Protein 3PBI (pdb70)

Structure (mmCIF, N/CA/C/O backbone):
data_3PBI
#
_entry.id   3PBI
#
_cell.length_a   92.980
_cell.length_b   92.980
_cell.length_c   53.192
_cell.angle_alpha   90.00
_cell.angle_beta   90.00
_cell.angle_gamma   120.00
#
_symmetry.space_group_name_H-M   'P 61'
#
loop_
_entity.id
_entity.type
_entity.pdbx_description
1 polymer 'INVASION PROTEIN'
2 water water
#
loop_
_atom_site.group_PDB
_atom_site.id
_atom_site.type_symbol
_atom_site.label_atom_id
_atom_site.label_alt_id
_atom_site.label_comp_id
_atom_site.label_asym_id
_atom_site.label_entity_id
_atom_site.label_seq_id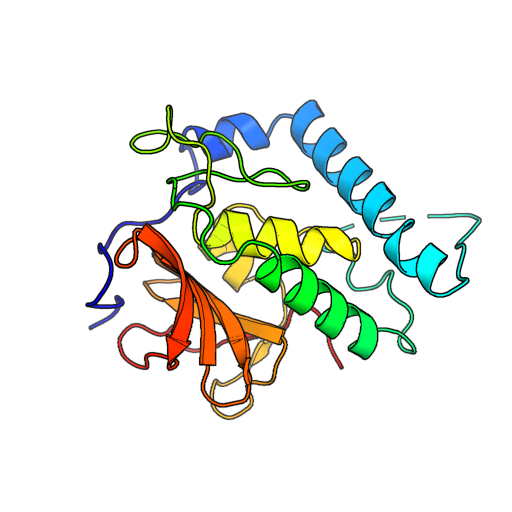
_atom_site.pdbx_PDB_ins_code
_atom_site.Cartn_x
_atom_site.Cartn_y
_atom_site.Cartn_z
_atom_site.occupancy
_atom_site.B_iso_or_equiv
_atom_site.auth_seq_id
_atom_site.auth_comp_id
_atom_site.auth_asym_id
_atom_site.auth_atom_id
_atom_site.pdbx_PDB_model_num
ATOM 1 N N . GLY A 1 7 ? 9.913 26.955 10.695 1.00 45.71 34 GLY A N 1
ATOM 2 C CA . GLY A 1 7 ? 9.938 27.381 9.231 1.00 44.17 34 GLY A CA 1
ATOM 3 C C . GLY A 1 7 ? 8.698 28.155 8.665 1.00 43.16 34 GLY A C 1
ATOM 4 O O . GLY A 1 7 ? 7.603 28.065 9.208 1.00 45.58 34 GLY A O 1
ATOM 5 N N . GLN A 1 8 ? 8.823 28.776 7.468 1.00 40.81 35 GLN A N 1
ATOM 6 C CA . GLN A 1 8 ? 7.804 29.723 6.947 1.00 36.68 35 GLN A CA 1
ATOM 7 C C . GLN A 1 8 ? 6.818 29.124 5.842 1.00 29.89 35 GLN A C 1
ATOM 8 O O . GLN A 1 8 ? 5.828 29.754 5.414 1.00 32.04 35 GLN A O 1
ATOM 14 N N . TRP A 1 9 ? 7.077 27.903 5.499 1.00 28.85 36 TRP A N 1
ATOM 15 C CA . TRP A 1 9 ? 6.314 27.194 4.480 1.00 24.88 36 TRP A CA 1
ATOM 16 C C . TRP A 1 9 ? 5.635 26.019 5.096 1.00 24.02 36 TRP A C 1
ATOM 17 O O . TRP A 1 9 ? 6.008 25.457 6.131 1.00 22.99 36 TRP A O 1
ATOM 28 N N . ASP A 1 10 ? 4.582 25.574 4.396 1.00 23.23 37 ASP A N 1
ATOM 29 C CA . ASP A 1 10 ? 3.960 24.333 4.713 1.00 22.80 37 ASP A CA 1
ATOM 30 C C . ASP A 1 10 ? 4.865 23.192 4.273 1.00 19.68 37 ASP A C 1
ATOM 31 O O . ASP A 1 10 ? 5.100 22.994 3.062 1.00 22.69 37 ASP A O 1
ATOM 36 N N . PRO A 1 11 ? 5.339 22.368 5.255 1.00 22.93 38 PRO A N 1
ATOM 37 C CA . PRO A 1 11 ? 6.277 21.280 4.839 1.00 24.35 38 PRO A CA 1
ATOM 38 C C . PRO A 1 11 ? 5.733 20.176 4.034 1.00 24.96 38 PRO A C 1
ATOM 39 O O . PRO A 1 11 ? 6.506 19.379 3.378 1.00 24.26 38 PRO A O 1
ATOM 43 N N . THR A 1 12 ? 4.390 20.131 3.913 1.00 22.61 39 THR A N 1
ATOM 44 C CA . THR A 1 12 ? 3.743 19.038 3.264 1.00 22.77 39 THR A CA 1
ATOM 45 C C . THR A 1 12 ? 3.494 19.334 1.765 1.00 22.87 39 THR A C 1
ATOM 46 O O . THR A 1 12 ? 3.003 18.481 1.031 1.00 24.17 39 THR A O 1
ATOM 50 N N . LEU A 1 13 ? 3.809 20.561 1.352 1.00 20.89 40 LEU A N 1
ATOM 51 C CA . LEU A 1 13 ? 3.595 20.978 -0.061 1.00 19.69 40 LEU A CA 1
ATOM 52 C C . LEU A 1 13 ? 4.892 21.598 -0.580 1.00 20.76 40 LEU A C 1
ATOM 53 O O . LEU A 1 13 ? 5.729 22.083 0.264 1.00 21.42 40 LEU A O 1
ATOM 58 N N . PRO A 1 14 ? 5.093 21.559 -1.927 1.00 20.94 41 PRO A N 1
ATOM 59 C CA . PRO A 1 14 ? 6.329 22.203 -2.480 1.00 19.66 41 PRO A CA 1
ATOM 60 C C . PRO A 1 14 ? 6.429 23.657 -2.081 1.00 20.03 41 PRO A C 1
ATOM 61 O O . PRO A 1 14 ? 5.419 24.436 -2.085 1.00 19.71 41 PRO A O 1
ATOM 65 N N . ALA A 1 15 ? 7.612 24.058 -1.643 1.00 18.86 42 ALA A N 1
ATOM 66 C CA . ALA A 1 15 ? 7.882 25.451 -1.309 1.00 17.86 42 ALA A CA 1
ATOM 67 C C . ALA A 1 15 ? 8.112 26.308 -2.527 1.00 18.71 42 ALA A C 1
ATOM 68 O O . ALA A 1 15 ? 9.249 26.733 -2.878 1.00 18.72 42 ALA A O 1
ATOM 70 N N . LEU A 1 16 ? 7.057 26.521 -3.328 1.00 18.53 43 LEU A N 1
ATOM 71 C CA . LEU A 1 16 ? 7.080 27.348 -4.458 1.00 18.41 43 LEU A CA 1
ATOM 72 C C . LEU A 1 16 ? 6.060 28.424 -4.307 1.00 19.03 43 LEU A C 1
ATOM 73 O O . LEU A 1 16 ? 4.963 28.166 -3.752 1.00 20.15 43 LEU A O 1
ATOM 78 N N . VAL A 1 17 ? 6.367 29.605 -4.768 1.00 18.07 44 VAL A N 1
ATOM 79 C CA . VAL A 1 17 ? 5.411 30.700 -4.888 1.00 17.80 44 VAL A CA 1
ATOM 80 C C . VAL A 1 17 ? 4.361 30.249 -5.951 1.00 18.16 44 VAL A C 1
ATOM 81 O O . VAL A 1 17 ? 4.688 29.773 -7.021 1.00 19.56 44 VAL A O 1
ATOM 85 N N . SER A 1 18 ? 3.071 30.370 -5.545 1.00 18.58 45 SER A N 1
ATOM 86 C CA . SER A 1 18 ? 1.972 29.832 -6.354 1.00 17.59 45 SER A CA 1
ATOM 87 C C . SER A 1 18 ? 1.651 30.647 -7.612 1.00 18.41 45 SER A C 1
ATOM 88 O O . SER A 1 18 ? 2.268 31.682 -7.936 1.00 18.65 45 SER A O 1
ATOM 91 N N . ALA A 1 19 ? 0.698 30.125 -8.424 1.00 18.36 46 ALA A N 1
ATOM 92 C CA . ALA A 1 19 ? 0.464 30.643 -9.769 1.00 17.40 46 ALA A CA 1
ATOM 93 C C . ALA A 1 19 ? -0.197 32.047 -9.773 1.00 19.33 46 ALA A C 1
ATOM 94 O O . ALA A 1 19 ? -1.009 32.361 -8.858 1.00 21.42 46 ALA A O 1
ATOM 96 N N . GLY A 1 20 ? 0.137 32.845 -10.825 1.00 19.82 47 GLY A N 1
ATOM 97 C CA . GLY A 1 20 ? -0.461 34.208 -10.926 1.00 20.00 47 GLY A CA 1
ATOM 98 C C . GLY A 1 20 ? 0.317 35.284 -10.209 1.00 22.67 47 GLY A C 1
ATOM 99 O O . GLY A 1 20 ? -0.195 36.429 -10.083 1.00 25.16 47 GLY A O 1
ATOM 100 N N . ALA A 1 21 ? 1.494 34.913 -9.653 1.00 23.67 48 ALA A N 1
ATOM 101 C CA . ALA A 1 21 ? 2.386 35.881 -9.025 1.00 25.09 48 ALA A CA 1
ATOM 102 C C . ALA A 1 21 ? 2.796 36.917 -10.099 1.00 27.17 48 ALA A C 1
ATOM 103 O O . ALA A 1 21 ? 2.736 36.665 -11.302 1.00 27.98 48 ALA A O 1
ATOM 105 N N . PRO A 1 22 ? 3.219 38.119 -9.662 1.00 31.67 49 PRO A N 1
ATOM 106 C CA . PRO A 1 22 ? 3.506 39.217 -10.586 1.00 33.56 49 PRO A CA 1
ATOM 107 C C . PRO A 1 22 ? 4.413 38.806 -11.742 1.00 35.07 49 PRO A C 1
ATOM 108 O O . PRO A 1 22 ? 5.499 38.187 -11.499 1.00 36.02 49 PRO A O 1
ATOM 112 N N . GLY A 1 23 ? 3.954 39.097 -12.968 1.00 36.20 50 GLY A N 1
ATOM 113 C CA . GLY A 1 23 ? 4.658 38.758 -14.234 1.00 36.68 50 GLY A CA 1
ATOM 114 C C . GLY A 1 23 ? 4.646 37.361 -14.762 1.00 37.10 50 GLY A C 1
ATOM 115 O O . GLY A 1 23 ? 5.134 37.118 -15.875 1.00 37.58 50 GLY A O 1
ATOM 116 N N . ASP A 1 24 ? 4.084 36.395 -14.008 1.00 33.32 51 ASP A N 1
ATOM 117 C CA . ASP A 1 24 ? 3.986 35.072 -14.477 1.00 34.62 51 ASP A CA 1
ATOM 118 C C . ASP A 1 24 ? 2.956 34.961 -15.669 1.00 36.51 51 ASP A C 1
ATOM 119 O O . ASP A 1 24 ? 2.242 35.942 -15.951 1.00 37.49 51 ASP A O 1
ATOM 124 N N . PRO A 1 25 ? 2.881 33.773 -16.315 1.00 37.36 52 PRO A N 1
ATOM 125 C CA . PRO A 1 25 ? 2.028 33.633 -17.536 1.00 37.48 52 PRO A CA 1
ATOM 126 C C . PRO A 1 25 ? 0.549 33.994 -17.213 1.00 36.94 52 PRO A C 1
ATOM 127 O O . PRO A 1 25 ? -0.153 34.657 -17.991 1.00 37.59 52 PRO A O 1
ATOM 131 N N . LEU A 1 26 ? 0.138 33.589 -16.018 1.00 34.39 53 LEU A N 1
ATOM 132 C CA . LEU A 1 26 ? -1.255 33.631 -15.656 1.00 29.87 53 LEU A CA 1
ATOM 133 C C . LEU A 1 26 ? -1.565 35.078 -15.285 1.00 28.30 53 LEU A C 1
ATOM 134 O O . LEU A 1 26 ? -2.668 35.576 -15.595 1.00 29.03 53 LEU A O 1
ATOM 139 N N . ALA A 1 27 ? -0.644 35.755 -14.630 1.00 26.62 54 ALA A N 1
ATOM 140 C CA . ALA A 1 27 ? -0.846 37.124 -14.248 1.00 28.62 54 ALA A CA 1
ATOM 141 C C . ALA A 1 27 ? -0.994 38.007 -15.479 1.00 31.85 54 ALA A C 1
ATOM 142 O O . ALA A 1 27 ? -1.894 38.850 -15.510 1.00 33.57 54 ALA A O 1
ATOM 144 N N . VAL A 1 28 ? -0.149 37.747 -16.480 1.00 35.66 55 VAL A N 1
ATOM 145 C CA . VAL A 1 28 ? -0.135 38.643 -17.674 1.00 39.65 55 VAL A CA 1
ATOM 146 C C . VAL A 1 28 ? -1.440 38.390 -18.473 1.00 40.57 55 VAL A C 1
ATOM 147 O O . VAL A 1 28 ? -2.119 39.372 -18.851 1.00 43.26 55 VAL A O 1
ATOM 151 N N . ALA A 1 29 ? -1.785 37.103 -18.666 1.00 40.37 56 ALA A N 1
ATOM 152 C CA . ALA A 1 29 ? -3.079 36.676 -19.316 1.00 40.51 56 ALA A CA 1
ATOM 153 C C . ALA A 1 29 ? -4.260 37.347 -18.684 1.00 40.04 56 ALA A C 1
ATOM 154 O O . ALA A 1 29 ? -5.124 37.856 -19.392 1.00 42.61 56 ALA A O 1
ATOM 156 N N . ASN A 1 30 ? -4.318 37.390 -17.367 1.00 38.74 57 ASN A N 1
ATOM 157 C CA . ASN A 1 30 ? -5.451 37.990 -16.680 1.00 38.01 57 ASN A CA 1
ATOM 158 C C . ASN A 1 30 ? -5.521 39.520 -16.565 1.00 38.58 57 ASN A C 1
ATOM 159 O O . ASN A 1 30 ? -6.539 40.034 -16.172 1.00 38.25 57 ASN A O 1
ATOM 164 N N . ALA A 1 31 ? -4.419 40.217 -16.802 1.00 40.24 58 ALA A N 1
ATOM 165 C CA . ALA A 1 31 ? -4.387 41.676 -16.617 1.00 40.64 58 ALA A CA 1
ATOM 166 C C . ALA A 1 31 ? -4.931 42.457 -17.821 1.00 40.87 58 ALA A C 1
ATOM 167 O O . ALA A 1 31 ? -5.117 43.668 -17.694 1.00 41.56 58 ALA A O 1
ATOM 169 N N . SER A 1 32 ? -5.199 41.786 -18.931 1.00 40.16 59 SER A N 1
ATOM 170 C CA . SER A 1 32 ? -5.845 42.450 -20.066 1.00 40.58 59 SER A CA 1
ATOM 171 C C . SER A 1 32 ? -7.184 43.118 -19.652 1.00 39.56 59 SER A C 1
ATOM 172 O O . SER A 1 32 ? -7.873 42.680 -18.718 1.00 37.93 59 SER A O 1
ATOM 175 N N . LEU A 1 33 ? -7.505 44.220 -20.314 1.00 37.45 60 LEU A N 1
ATOM 176 C CA . LEU A 1 33 ? -8.769 44.873 -20.068 1.00 36.34 60 LEU A CA 1
ATOM 177 C C . LEU A 1 33 ? -9.925 43.903 -20.334 1.00 32.15 60 LEU A C 1
ATOM 178 O O . LEU A 1 33 ? -10.914 43.920 -19.579 1.00 31.44 60 LEU A O 1
ATOM 183 N N . GLN A 1 34 ? -9.854 43.141 -21.405 1.00 30.68 61 GLN A N 1
ATOM 184 C CA . GLN A 1 34 ? -10.949 42.237 -21.769 1.00 29.84 61 GLN A CA 1
ATOM 185 C C . GLN A 1 34 ? -11.110 41.098 -20.757 1.00 29.99 61 GLN A C 1
ATOM 186 O O . GLN A 1 34 ? -12.222 40.776 -20.355 1.00 27.80 61 GLN A O 1
ATOM 192 N N . ALA A 1 35 ? -9.996 40.481 -20.340 1.00 29.78 62 ALA A N 1
ATOM 193 C CA . ALA A 1 35 ? -10.102 39.448 -19.305 1.00 28.69 62 ALA A CA 1
ATOM 194 C C . ALA A 1 35 ? -10.650 39.970 -18.009 1.00 26.27 62 ALA A C 1
ATOM 195 O O . ALA A 1 35 ? -11.453 39.240 -17.371 1.00 27.47 62 ALA A O 1
ATOM 197 N N . THR A 1 36 ? -10.185 41.131 -17.568 1.00 26.00 63 THR A N 1
ATOM 198 C CA . THR A 1 36 ? -10.574 41.731 -16.350 1.00 28.81 63 THR A CA 1
ATOM 199 C C . THR A 1 36 ? -12.096 42.003 -16.448 1.00 28.97 63 THR A C 1
ATOM 200 O O . THR A 1 36 ? -12.852 41.671 -15.549 1.00 25.88 63 THR A O 1
ATOM 204 N N . ALA A 1 37 ? -12.515 42.630 -17.555 1.00 25.83 64 ALA A N 1
ATOM 205 C CA . ALA A 1 37 ? -13.965 42.882 -17.707 1.00 26.20 64 ALA A CA 1
ATOM 206 C C . ALA A 1 37 ? -14.796 41.572 -17.767 1.00 24.13 64 ALA A C 1
ATOM 207 O O . ALA A 1 37 ? -15.912 41.580 -17.259 1.00 24.72 64 ALA A O 1
ATOM 209 N N . GLN A 1 38 ? -14.332 40.540 -18.472 1.00 24.76 65 GLN A N 1
ATOM 210 C CA . GLN A 1 38 ? -15.011 39.253 -18.540 1.00 23.11 65 GLN A CA 1
ATOM 211 C C . GLN A 1 38 ? -15.177 38.674 -17.131 1.00 24.19 65 GLN A C 1
ATOM 212 O O . GLN A 1 38 ? -16.258 38.230 -16.677 1.00 23.26 65 GLN A O 1
ATOM 218 N N . ALA A 1 39 ? -14.105 38.688 -16.369 1.00 23.08 66 ALA A N 1
ATOM 219 C CA . ALA A 1 39 ? -14.243 38.204 -14.927 1.00 24.17 66 ALA A CA 1
ATOM 220 C C . ALA A 1 39 ? -15.211 39.003 -14.076 1.00 24.67 66 ALA A C 1
ATOM 221 O O . ALA A 1 39 ? -15.990 38.477 -13.314 1.00 24.88 66 ALA A O 1
ATOM 223 N N . THR A 1 40 ? -15.147 40.329 -14.198 1.00 23.21 67 THR A N 1
ATOM 224 C CA . THR A 1 40 ? -16.040 41.210 -13.434 1.00 25.14 67 THR A CA 1
ATOM 225 C C . THR A 1 40 ? -17.511 40.922 -13.801 1.00 21.91 67 THR A C 1
ATOM 226 O O . THR A 1 40 ? -18.327 40.789 -12.884 1.00 22.20 67 THR A O 1
ATOM 230 N N . GLN A 1 41 ? -17.819 40.793 -15.105 1.00 23.28 68 GLN A N 1
ATOM 231 C CA . GLN A 1 41 ? -19.191 40.584 -15.493 1.00 21.23 68 GLN A CA 1
ATOM 232 C C . GLN A 1 41 ? -19.667 39.169 -15.080 1.00 20.93 68 GLN A C 1
ATOM 233 O O . GLN A 1 41 ? -20.793 38.972 -14.616 1.00 22.26 68 GLN A O 1
ATOM 239 N N . THR A 1 42 ? -18.821 38.175 -15.375 1.00 21.27 69 THR A N 1
ATOM 240 C CA . THR A 1 42 ? -19.199 36.827 -15.006 1.00 21.72 69 THR A CA 1
ATOM 241 C C . THR A 1 42 ? -19.507 36.744 -13.499 1.00 21.77 69 THR A C 1
ATOM 242 O O . THR A 1 42 ? -20.429 36.002 -13.102 1.00 23.04 69 THR A O 1
ATOM 246 N N . THR A 1 43 ? -18.712 37.408 -12.646 1.00 21.11 70 THR A N 1
ATOM 247 C CA . THR A 1 43 ? -18.935 37.429 -11.198 1.00 19.90 70 THR A CA 1
ATOM 248 C C . THR A 1 43 ? -20.282 38.063 -10.881 1.00 21.65 70 THR A C 1
ATOM 249 O O . THR A 1 43 ? -21.018 37.566 -10.083 1.00 21.38 70 THR A O 1
ATOM 253 N N . LEU A 1 44 ? -20.565 39.181 -11.539 1.00 21.02 71 LEU A N 1
ATOM 254 C CA . LEU A 1 44 ? -21.869 39.860 -11.374 1.00 21.58 71 LEU A CA 1
ATOM 255 C C . LEU A 1 44 ? -22.990 38.923 -11.762 1.00 21.57 71 LEU A C 1
ATOM 256 O O . LEU A 1 44 ? -24.044 38.875 -11.026 1.00 22.82 71 LEU A O 1
ATOM 261 N N . ASP A 1 45 ? -22.807 38.192 -12.855 1.00 22.33 72 ASP A N 1
ATOM 262 C CA . ASP A 1 45 ? -23.847 37.231 -13.387 1.00 22.65 72 ASP A CA 1
ATOM 263 C C . ASP A 1 45 ? -24.097 36.124 -12.336 1.00 23.93 72 ASP A C 1
ATOM 264 O O . ASP A 1 45 ? -25.233 35.785 -11.951 1.00 23.25 72 ASP A O 1
ATOM 269 N N . LEU A 1 46 ? -22.988 35.623 -11.797 1.00 22.40 73 LEU A N 1
ATOM 270 C CA . LEU A 1 46 ? -23.150 34.591 -10.761 1.00 21.13 73 LEU A CA 1
ATOM 271 C C . LEU A 1 46 ? -23.792 35.094 -9.477 1.00 20.86 73 LEU A C 1
ATOM 272 O O . LEU A 1 46 ? -24.629 34.408 -8.854 1.00 22.18 73 LEU A O 1
ATOM 277 N N . GLY A 1 47 ? -23.461 36.293 -9.044 1.00 21.21 74 GLY A N 1
ATOM 278 C CA . GLY A 1 47 ? -24.058 36.872 -7.859 1.00 22.50 74 GLY A CA 1
ATOM 279 C C . GLY A 1 47 ? -25.573 37.063 -8.013 1.00 24.18 74 GLY A C 1
ATOM 280 O O . GLY A 1 47 ? -26.320 36.902 -7.026 1.00 25.76 74 GLY A O 1
ATOM 281 N N . ARG A 1 48 ? -25.930 37.427 -9.213 1.00 24.52 75 ARG A N 1
ATOM 282 C CA A ARG A 1 48 ? -27.380 37.598 -9.623 0.50 27.77 75 ARG A CA 1
ATOM 283 C CA B ARG A 1 48 ? -27.380 37.625 -9.572 0.50 27.38 75 ARG A CA 1
ATOM 284 C C . ARG A 1 48 ? -28.103 36.264 -9.509 1.00 27.58 75 ARG A C 1
ATOM 285 O O . ARG A 1 48 ? -29.277 36.181 -8.996 1.00 26.95 75 ARG A O 1
ATOM 300 N N . GLN A 1 49 ? -27.433 35.203 -9.970 1.00 27.48 76 GLN A N 1
ATOM 301 C CA . GLN A 1 49 ? -27.936 33.855 -9.858 1.00 27.04 76 GLN A CA 1
ATOM 302 C C . GLN A 1 49 ? -28.132 33.382 -8.400 1.00 27.47 76 GLN A C 1
ATOM 303 O O . GLN A 1 49 ? -29.197 32.795 -8.040 1.00 28.46 76 GLN A O 1
ATOM 309 N N . PHE A 1 50 ? -27.174 33.724 -7.528 1.00 24.33 77 PHE A N 1
ATOM 310 C CA . PHE A 1 50 ? -27.206 33.337 -6.151 1.00 23.67 77 PHE A CA 1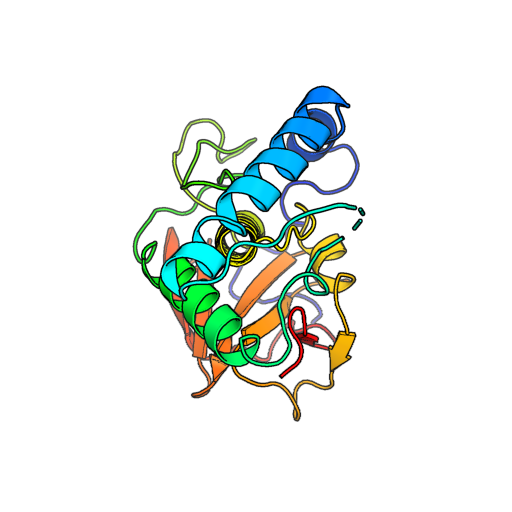
ATOM 311 C C . PHE A 1 50 ? -28.366 34.061 -5.477 1.00 23.43 77 PHE A C 1
ATOM 312 O O . PHE A 1 50 ? -29.171 33.446 -4.821 1.00 26.11 77 PHE A O 1
ATOM 320 N N . LEU A 1 51 ? -28.382 35.377 -5.601 1.00 25.00 78 LEU A N 1
ATOM 321 C CA . LEU A 1 51 ? -29.416 36.198 -4.984 1.00 27.72 78 LEU A CA 1
ATOM 322 C C . LEU A 1 51 ? -30.812 35.877 -5.598 1.00 29.45 78 LEU A C 1
ATOM 323 O O . LEU A 1 51 ? -31.822 35.757 -4.830 1.00 28.71 78 LEU A O 1
ATOM 328 N N . GLY A 1 52 ? -30.853 35.557 -6.889 1.00 30.21 79 GLY A N 1
ATOM 329 C CA . GLY A 1 52 ? -32.169 35.118 -7.515 1.00 32.04 79 GLY A CA 1
ATOM 330 C C . GLY A 1 52 ? -32.742 33.856 -6.879 1.00 33.96 79 GLY A C 1
ATOM 331 O O . GLY A 1 52 ? -34.002 33.720 -6.747 1.00 35.50 79 GLY A O 1
ATOM 332 N N . GLY A 1 53 ? -31.876 32.937 -6.500 1.00 32.30 80 GLY A N 1
ATOM 333 C CA . GLY A 1 53 ? -32.277 31.632 -5.945 1.00 34.04 80 GLY A CA 1
ATOM 334 C C . GLY A 1 53 ? -32.828 31.825 -4.541 1.00 35.48 80 GLY A C 1
ATOM 335 O O . GLY A 1 53 ? -33.484 30.937 -4.006 1.00 37.71 80 GLY A O 1
ATOM 336 N N . LEU A 1 54 ? -32.528 32.970 -3.940 1.00 36.33 81 LEU A N 1
ATOM 337 C CA . LEU A 1 54 ? -33.088 33.408 -2.648 1.00 38.57 81 LEU A CA 1
ATOM 338 C C . LEU A 1 54 ? -34.340 34.318 -2.827 1.00 41.67 81 LEU A C 1
ATOM 339 O O . LEU A 1 54 ? -34.913 34.775 -1.842 1.00 43.23 81 LEU A O 1
ATOM 344 N N . GLY A 1 55 ? -34.742 34.558 -4.079 1.00 44.12 82 GLY A N 1
ATOM 345 C CA . GLY A 1 55 ? -35.879 35.456 -4.387 1.00 45.67 82 GLY A CA 1
ATOM 346 C C . GLY A 1 55 ? -35.527 36.942 -4.373 1.00 46.21 82 GLY A C 1
ATOM 347 O O . GLY A 1 55 ? -36.372 37.810 -4.114 1.00 46.02 82 GLY A O 1
ATOM 348 N N . ILE A 1 56 ? -34.261 37.259 -4.639 1.00 46.97 83 ILE A N 1
ATOM 349 C CA . ILE A 1 56 ? -33.817 38.669 -4.615 1.00 47.57 83 ILE A CA 1
ATOM 350 C C . ILE A 1 56 ? -33.282 39.058 -6.024 1.00 48.67 83 ILE A C 1
ATOM 351 O O . ILE A 1 56 ? -32.443 38.369 -6.610 1.00 46.34 83 ILE A O 1
ATOM 356 N N . ASN A 1 57 ? -33.788 40.182 -6.524 1.00 49.24 84 ASN A N 1
ATOM 357 C CA . ASN A 1 57 ? -33.352 40.758 -7.790 1.00 51.16 84 ASN A CA 1
ATOM 358 C C . ASN A 1 57 ? -33.075 42.252 -7.629 1.00 52.14 84 ASN A C 1
ATOM 359 O O . ASN A 1 57 ? -33.999 43.062 -7.561 1.00 52.82 84 ASN A O 1
ATOM 364 N N . LEU A 1 58 ? -31.795 42.602 -7.561 1.00 53.61 85 LEU A N 1
ATOM 365 C CA . LEU A 1 58 ? -31.360 43.985 -7.303 1.00 54.49 85 LEU A CA 1
ATOM 366 C C . LEU A 1 58 ? -31.581 44.855 -8.589 1.00 55.26 85 LEU A C 1
ATOM 367 O O . LEU A 1 58 ? -31.432 44.350 -9.719 1.00 55.09 85 LEU A O 1
ATOM 372 N N . GLY A 1 59 ? -31.938 46.128 -8.436 0.40 56.04 86 GLY A N 1
ATOM 373 C CA . GLY A 1 59 ? -32.209 46.973 -9.600 0.40 56.90 86 GLY A CA 1
ATOM 374 C C . GLY A 1 59 ? -31.451 48.271 -9.566 0.40 57.97 86 GLY A C 1
ATOM 375 O O . GLY A 1 59 ? -30.575 48.458 -8.740 0.40 57.57 86 GLY A O 1
ATOM 376 N N . GLY A 1 60 ? -31.796 49.174 -10.470 0.40 59.50 87 GLY A N 1
ATOM 377 C CA . GLY A 1 60 ? -31.183 50.488 -10.485 0.40 61.07 87 GLY A CA 1
ATOM 378 C C . GLY A 1 60 ? -29.675 50.372 -10.427 0.40 62.62 87 GLY A C 1
ATOM 379 O O . GLY A 1 60 ? -29.131 49.299 -10.700 0.40 62.25 87 GLY A O 1
ATOM 380 N N . PRO A 1 61 ? -28.983 51.475 -10.054 1.00 65.00 88 PRO A N 1
ATOM 381 C CA . PRO A 1 61 ? -27.509 51.475 -10.100 1.00 66.03 88 PRO A CA 1
ATOM 382 C C . PRO A 1 61 ? -26.923 50.929 -8.784 1.00 66.80 88 PRO A C 1
ATOM 383 O O . PRO A 1 61 ? -25.762 50.500 -8.747 1.00 68.00 88 PRO A O 1
ATOM 387 N N . THR A 1 71 ? -13.896 43.588 -3.745 1.00 35.19 98 THR A N 1
ATOM 388 C CA . THR A 1 71 ? -14.383 42.246 -4.167 1.00 34.88 98 THR A CA 1
ATOM 389 C C . THR A 1 71 ? -15.904 42.118 -4.533 1.00 36.51 98 THR A C 1
ATOM 390 O O . THR A 1 71 ? -16.288 41.240 -5.352 1.00 30.59 98 THR A O 1
ATOM 394 N N . GLY A 1 72 ? -16.771 42.994 -3.951 1.00 36.02 99 GLY A N 1
ATOM 395 C CA . GLY A 1 72 ? -18.208 42.874 -4.157 1.00 36.31 99 GLY A CA 1
ATOM 396 C C . GLY A 1 72 ? -18.944 42.185 -2.971 1.00 35.57 99 GLY A C 1
ATOM 397 O O . GLY A 1 72 ? -20.172 41.987 -3.003 1.00 37.66 99 GLY A O 1
ATOM 398 N N . ALA A 1 73 ? -18.217 41.828 -1.923 1.00 36.50 100 ALA A N 1
ATOM 399 C CA . ALA A 1 73 ? -18.846 41.273 -0.716 1.00 36.56 100 ALA A CA 1
ATOM 400 C C . ALA A 1 73 ? -19.988 42.286 -0.210 1.00 38.77 100 ALA A C 1
ATOM 401 O O . ALA A 1 73 ? -21.063 41.865 0.253 1.00 35.90 100 ALA A O 1
ATOM 403 N N . SER A 1 74 ? -19.768 43.594 -0.442 1.00 40.21 101 SER A N 1
ATOM 404 C CA A SER A 1 74 ? -20.771 44.609 -0.075 0.50 41.18 101 SER A CA 1
ATOM 405 C CA B SER A 1 74 ? -20.739 44.709 -0.211 0.50 40.87 101 SER A CA 1
ATOM 406 C C . SER A 1 74 ? -22.104 44.554 -0.830 1.00 41.13 101 SER A C 1
ATOM 407 O O . SER A 1 74 ? -23.129 45.051 -0.297 1.00 43.24 101 SER A O 1
ATOM 412 N N . ARG A 1 75 ? -22.143 43.878 -1.973 1.00 41.07 102 ARG A N 1
ATOM 413 C CA . ARG A 1 75 ? -23.398 43.705 -2.705 1.00 41.67 102 ARG A CA 1
ATOM 414 C C . ARG A 1 75 ? -24.367 42.684 -2.064 1.00 39.24 102 ARG A C 1
ATOM 415 O O . ARG A 1 75 ? -25.544 42.662 -2.404 1.00 40.44 102 ARG A O 1
ATOM 423 N N . ILE A 1 76 ? -23.878 41.864 -1.140 1.00 32.44 103 ILE A N 1
ATOM 424 C CA . ILE A 1 76 ? -24.676 40.866 -0.514 1.00 28.36 103 ILE A CA 1
ATOM 425 C C . ILE A 1 76 ? -25.403 41.551 0.642 1.00 25.19 103 ILE A C 1
ATOM 426 O O . ILE A 1 76 ? -24.759 42.051 1.522 1.00 25.78 103 ILE A O 1
ATOM 431 N N . PRO A 1 77 ? -26.748 41.455 0.649 1.00 26.94 104 PRO A N 1
ATOM 432 C CA . PRO A 1 77 ? -27.461 41.946 1.829 1.00 26.71 104 PRO A CA 1
ATOM 433 C C . PRO A 1 77 ? -26.990 41.266 3.091 1.00 26.11 104 PRO A C 1
ATOM 434 O O . PRO A 1 77 ? -26.674 40.082 3.103 1.00 24.09 104 PRO A O 1
ATOM 438 N N . ARG A 1 78 ? -26.952 42.012 4.182 1.00 24.69 105 ARG A N 1
ATOM 439 C CA . ARG A 1 78 ? -26.546 41.392 5.461 1.00 23.49 105 ARG A CA 1
ATOM 440 C C . ARG A 1 78 ? -27.350 40.145 5.770 1.00 22.98 105 ARG A C 1
ATOM 441 O O . ARG A 1 78 ? -26.830 39.151 6.287 1.00 21.09 105 ARG A O 1
ATOM 449 N N . ALA A 1 79 ? -28.669 40.178 5.479 1.00 21.21 106 ALA A N 1
ATOM 450 C CA . ALA A 1 79 ? -29.527 39.092 5.726 1.00 21.69 106 ALA A CA 1
ATOM 451 C C . ALA A 1 79 ? -29.000 37.781 5.165 1.00 20.69 106 ALA A C 1
ATOM 452 O O . ALA A 1 79 ? -29.292 36.739 5.646 1.00 23.31 106 ALA A O 1
ATOM 454 N N . ASN A 1 80 ? -28.264 37.901 4.085 1.00 20.98 107 ASN A N 1
ATOM 455 C CA . ASN A 1 80 ? -27.889 36.691 3.323 1.00 22.41 107 ASN A CA 1
ATOM 456 C C . ASN A 1 80 ? -26.381 36.410 3.348 1.00 22.25 107 ASN A C 1
ATOM 457 O O . ASN A 1 80 ? -25.915 35.514 2.630 1.00 21.27 107 ASN A O 1
ATOM 462 N N . ALA A 1 81 ? -25.658 37.096 4.204 1.00 21.24 108 ALA A N 1
ATOM 463 C CA . ALA A 1 81 ? -24.207 36.889 4.314 1.00 21.24 108 ALA A CA 1
ATOM 464 C C . ALA A 1 81 ? -23.876 35.458 4.773 1.00 22.00 108 ALA A C 1
ATOM 465 O O . ALA A 1 81 ? -22.968 34.820 4.090 1.00 20.54 108 ALA A O 1
ATOM 467 N N . ARG A 1 82 ? -24.537 34.957 5.812 1.00 23.00 109 ARG A N 1
ATOM 468 C CA . ARG A 1 82 ? -24.330 33.588 6.264 1.00 21.56 109 ARG A CA 1
ATOM 469 C C . ARG A 1 82 ? -24.613 32.612 5.129 1.00 21.56 109 ARG A C 1
ATOM 470 O O . ARG A 1 82 ? -23.786 31.757 4.813 1.00 21.24 109 ARG A O 1
ATOM 478 N N . GLN A 1 83 ? -25.785 32.746 4.514 1.00 21.61 110 GLN A N 1
ATOM 479 C CA . GLN A 1 83 ? -26.142 31.909 3.385 1.00 20.49 110 GLN A CA 1
ATOM 480 C C . GLN A 1 83 ? -25.084 31.938 2.303 1.00 20.11 110 GLN A C 1
ATOM 481 O O . GLN A 1 83 ? -24.890 30.917 1.618 1.00 20.82 110 GLN A O 1
ATOM 487 N N . ALA A 1 84 ? -24.538 33.113 2.021 1.00 17.59 111 ALA A N 1
ATOM 488 C CA . ALA A 1 84 ? -23.463 33.250 0.995 1.00 18.10 111 ALA A CA 1
ATOM 489 C C . ALA A 1 84 ? -22.250 32.405 1.339 1.00 16.23 111 ALA A C 1
ATOM 490 O O . ALA A 1 84 ? -21.754 31.677 0.464 1.00 17.13 111 ALA A O 1
ATOM 492 N N . VAL A 1 85 ? -21.843 32.463 2.599 1.00 19.27 112 VAL A N 1
ATOM 493 C CA . VAL A 1 85 ? -20.711 31.618 3.052 1.00 17.70 112 VAL A CA 1
ATOM 494 C C . VAL A 1 85 ? -21.020 30.145 2.848 1.00 18.04 112 VAL A C 1
ATOM 495 O O . VAL A 1 85 ? -20.222 29.361 2.289 1.00 17.64 112 VAL A O 1
ATOM 499 N N . GLU A 1 86 ? -22.234 29.708 3.208 1.00 17.35 113 GLU A N 1
ATOM 500 C CA . GLU A 1 86 ? -22.594 28.335 2.980 1.00 17.10 113 GLU A CA 1
ATOM 501 C C . GLU A 1 86 ? -22.602 27.921 1.529 1.00 17.84 113 GLU A C 1
ATOM 502 O O . GLU A 1 86 ? -22.221 26.797 1.152 1.00 19.35 113 GLU A O 1
ATOM 508 N N . TYR A 1 87 ? -23.057 28.852 0.656 1.00 17.62 114 TYR A N 1
ATOM 509 C CA . TYR A 1 87 ? -23.095 28.594 -0.799 1.00 18.04 114 TYR A CA 1
ATOM 510 C C . TYR A 1 87 ? -21.697 28.462 -1.367 1.00 17.22 114 TYR A C 1
ATOM 511 O O . TYR A 1 87 ? -21.455 27.658 -2.217 1.00 17.36 114 TYR A O 1
ATOM 520 N N . VAL A 1 88 ? -20.785 29.346 -0.970 1.00 17.31 115 VAL A N 1
ATOM 521 C CA . VAL A 1 88 ? -19.396 29.273 -1.371 1.00 16.97 115 VAL A CA 1
ATOM 522 C C . VAL A 1 88 ? -18.784 27.890 -0.965 1.00 16.91 115 VAL A C 1
ATOM 523 O O . VAL A 1 88 ? -18.082 27.235 -1.768 1.00 16.31 115 VAL A O 1
ATOM 527 N N . ILE A 1 89 ? -19.034 27.465 0.252 1.00 16.38 116 ILE A N 1
ATOM 528 C CA . ILE A 1 89 ? -18.443 26.185 0.756 1.00 17.48 116 ILE A CA 1
ATOM 529 C C . ILE A 1 89 ? -19.071 25.026 -0.036 1.00 17.45 116 ILE A C 1
ATOM 530 O O . ILE A 1 89 ? -18.390 24.110 -0.439 1.00 17.50 116 ILE A O 1
ATOM 535 N N . ARG A 1 90 ? -20.377 25.090 -0.272 1.00 16.30 117 ARG A N 1
ATOM 536 C CA . ARG A 1 90 ? -21.044 24.057 -1.061 1.00 17.14 117 ARG A CA 1
ATOM 537 C C . ARG A 1 90 ? -20.428 23.957 -2.457 1.00 16.92 117 ARG A C 1
ATOM 538 O O . ARG A 1 90 ? -20.149 22.865 -2.953 1.00 18.73 117 ARG A O 1
ATOM 546 N N . ARG A 1 91 ? -20.221 25.114 -3.075 1.00 16.31 118 ARG A N 1
ATOM 547 C CA . ARG A 1 91 ? -19.646 25.226 -4.355 1.00 17.24 118 ARG A CA 1
ATOM 548 C C . ARG A 1 91 ? -18.243 24.645 -4.434 1.00 16.25 118 ARG A C 1
ATOM 549 O O . ARG A 1 91 ? -17.896 23.806 -5.300 1.00 17.61 118 ARG A O 1
ATOM 557 N N . ALA A 1 92 ? -17.374 25.022 -3.446 1.00 16.50 119 ALA A N 1
ATOM 558 C CA . ALA A 1 92 ? -16.075 24.414 -3.381 1.00 16.67 119 ALA A CA 1
ATOM 559 C C . ALA A 1 92 ? -16.166 22.887 -3.168 1.00 17.34 119 ALA A C 1
ATOM 560 O O . ALA A 1 92 ? -15.468 22.074 -3.858 1.00 17.70 119 ALA A O 1
ATOM 562 N N . GLY A 1 93 ? -17.064 22.464 -2.309 1.00 17.40 120 GLY A N 1
ATOM 563 C CA . GLY A 1 93 ? -17.293 21.041 -2.021 1.00 18.27 120 GLY A CA 1
ATOM 564 C C . GLY A 1 93 ? -17.695 20.244 -3.236 1.00 18.22 120 GLY A C 1
ATOM 565 O O . GLY A 1 93 ? -17.369 19.058 -3.379 1.00 19.02 120 GLY A O 1
ATOM 566 N N . SER A 1 94 ? -18.402 20.894 -4.133 1.00 17.95 121 SER A N 1
ATOM 567 C CA . SER A 1 94 ? -18.863 20.228 -5.341 1.00 16.56 121 SER A CA 1
ATOM 568 C C . SER A 1 94 ? -17.721 19.772 -6.221 1.00 18.95 121 SER A C 1
ATOM 569 O O . SER A 1 94 ? -17.919 18.887 -7.027 1.00 18.84 121 SER A O 1
ATOM 572 N N . GLN A 1 95 ? -16.547 20.327 -6.002 1.00 18.42 122 GLN A N 1
ATOM 573 C CA . GLN A 1 95 ? -15.361 20.054 -6.785 1.00 17.88 122 GLN A CA 1
ATOM 574 C C . GLN A 1 95 ? -14.449 19.041 -6.163 1.00 17.35 122 GLN A C 1
ATOM 575 O O . GLN A 1 95 ? -13.353 18.771 -6.626 1.00 18.36 122 GLN A O 1
ATOM 581 N N . MET A 1 96 ? -14.874 18.397 -5.098 1.00 16.39 123 MET A N 1
ATOM 582 C CA A MET A 1 96 ? -14.057 17.390 -4.371 0.80 18.03 123 MET A CA 1
ATOM 583 C CA B MET A 1 96 ? -14.005 17.455 -4.419 0.20 18.33 123 MET A CA 1
ATOM 584 C C . MET A 1 96 ? -13.678 16.297 -5.358 1.00 19.19 123 MET A C 1
ATOM 585 O O . MET A 1 96 ? -14.543 15.840 -6.134 1.00 19.85 123 MET A O 1
ATOM 594 N N . GLY A 1 97 ? -12.424 15.911 -5.320 1.00 19.49 124 GLY A N 1
ATOM 595 C CA . GLY A 1 97 ? -11.857 14.894 -6.183 1.00 20.29 124 GLY A CA 1
ATOM 596 C C . GLY A 1 97 ? -11.351 15.388 -7.546 1.00 20.04 124 GLY A C 1
ATOM 597 O O . GLY A 1 97 ? -10.650 14.615 -8.289 1.00 22.58 124 GLY A O 1
ATOM 598 N N . VAL A 1 98 ? -11.688 16.628 -7.946 1.00 18.68 125 VAL A N 1
ATOM 599 C CA . VAL A 1 98 ? -11.164 17.201 -9.219 1.00 19.95 125 VAL A CA 1
ATOM 600 C C . VAL A 1 98 ? -9.654 17.259 -9.082 1.00 20.19 125 VAL A C 1
ATOM 601 O O . VAL A 1 98 ? -9.120 17.627 -8.062 1.00 19.73 125 VAL A O 1
ATOM 605 N N . PRO A 1 99 ? -8.974 16.939 -10.172 1.00 20.17 126 PRO A N 1
ATOM 606 C CA . PRO A 1 99 ? -7.548 16.959 -10.070 1.00 22.03 126 PRO A CA 1
ATOM 607 C C . PRO A 1 99 ? -6.913 18.303 -9.867 1.00 20.34 126 PRO A C 1
ATOM 608 O O . PRO A 1 99 ? -7.451 19.341 -10.234 1.00 19.50 126 PRO A O 1
ATOM 612 N N . TYR A 1 100 ? -5.755 18.255 -9.203 1.00 20.68 127 TYR A N 1
ATOM 613 C CA . TYR A 1 100 ? -4.888 19.416 -9.100 1.00 18.99 127 TYR A CA 1
ATOM 614 C C . TYR A 1 100 ? -4.208 19.748 -10.396 1.00 21.84 127 TYR A C 1
ATOM 615 O O . TYR A 1 100 ? -3.633 18.867 -11.084 1.00 22.65 127 TYR A O 1
ATOM 624 N N . SER A 1 101 ? -4.218 21.026 -10.739 1.00 19.50 128 SER A N 1
ATOM 625 C CA . SER A 1 101 ? -3.519 21.583 -11.872 1.00 19.39 128 SER A CA 1
ATOM 626 C C . SER A 1 101 ? -3.037 22.981 -11.585 1.00 18.75 128 SER A C 1
ATOM 627 O O . SER A 1 101 ? -3.785 23.886 -11.246 1.00 19.04 128 SER A O 1
ATOM 630 N N . TRP A 1 102 ? -1.723 23.171 -11.616 1.00 19.21 129 TRP A N 1
ATOM 631 C CA . TRP A 1 102 ? -1.122 24.432 -11.387 1.00 17.97 129 TRP A CA 1
ATOM 632 C C . TRP A 1 102 ? -1.627 25.519 -12.346 1.00 19.10 129 TRP A C 1
ATOM 633 O O . TRP A 1 102 ? -1.633 25.361 -13.542 1.00 17.68 129 TRP A O 1
ATOM 644 N N . GLY A 1 103 ? -2.177 26.607 -11.775 1.00 17.65 130 GLY A N 1
ATOM 645 C CA . GLY A 1 103 ? -2.783 27.616 -12.586 1.00 18.73 130 GLY A CA 1
ATOM 646 C C . GLY A 1 103 ? -4.172 27.298 -13.090 1.00 18.99 130 GLY A C 1
ATOM 647 O O . GLY A 1 103 ? -4.718 28.127 -13.870 1.00 19.42 130 GLY A O 1
ATOM 648 N N . GLY A 1 104 ? -4.734 26.161 -12.702 1.00 17.73 131 GLY A N 1
ATOM 649 C CA . GLY A 1 104 ? -6.058 25.727 -13.183 1.00 18.39 131 GLY A CA 1
ATOM 650 C C . GLY A 1 104 ? -7.213 26.384 -12.524 1.00 19.73 131 GLY A C 1
ATOM 651 O O . GLY A 1 104 ? -7.156 26.661 -11.352 1.00 19.07 131 GLY A O 1
ATOM 652 N N . GLY A 1 105 ? -8.274 26.659 -13.314 1.00 19.19 132 GLY A N 1
ATOM 653 C CA . GLY A 1 105 ? -9.555 27.102 -12.772 1.00 18.34 132 GLY A CA 1
ATOM 654 C C . GLY A 1 105 ? -10.066 28.339 -13.516 1.00 20.05 132 GLY A C 1
ATOM 655 O O . GLY A 1 105 ? -9.294 29.266 -13.861 1.00 21.42 132 GLY A O 1
ATOM 656 N N . SER A 1 106 ? -11.354 28.343 -13.813 1.00 20.06 133 SER A N 1
ATOM 657 C CA . SER A 1 106 ? -12.074 29.518 -14.279 1.00 20.98 133 SER A CA 1
ATOM 658 C C . SER A 1 106 ? -13.065 29.860 -13.193 1.00 21.54 133 SER A C 1
ATOM 659 O O . SER A 1 106 ? -13.115 29.240 -12.171 1.00 19.66 133 SER A O 1
ATOM 662 N N . LEU A 1 107 ? -13.891 30.868 -13.443 1.00 22.57 134 LEU A N 1
ATOM 663 C CA . LEU A 1 107 ? -14.916 31.204 -12.472 1.00 23.68 134 LEU A CA 1
ATOM 664 C C . LEU A 1 107 ? -16.086 30.281 -12.474 1.00 24.08 134 LEU A C 1
ATOM 665 O O . LEU A 1 107 ? -16.965 30.367 -11.585 1.00 26.86 134 LEU A O 1
ATOM 670 N N . GLN A 1 108 ? -16.167 29.412 -13.469 1.00 24.17 135 GLN A N 1
ATOM 671 C CA . GLN A 1 108 ? -17.234 28.445 -13.612 1.00 27.70 135 GLN A CA 1
ATOM 672 C C . GLN A 1 108 ? -16.874 26.988 -13.434 1.00 25.38 135 GLN A C 1
ATOM 673 O O . GLN A 1 108 ? -17.747 26.125 -13.457 1.00 26.83 135 GLN A O 1
ATOM 679 N N . GLY A 1 109 ? -15.573 26.636 -13.292 1.00 23.12 136 GLY A N 1
ATOM 680 C CA . GLY A 1 109 ? -15.220 25.252 -13.120 1.00 20.90 136 GLY A CA 1
ATOM 681 C C . GLY A 1 109 ? -13.711 25.049 -13.322 1.00 20.36 136 GLY A C 1
ATOM 682 O O . GLY A 1 109 ? -12.983 26.017 -13.434 1.00 19.95 136 GLY A O 1
ATOM 683 N N . PRO A 1 110 ? -13.265 23.790 -13.250 1.00 20.68 137 PRO A N 1
ATOM 684 C CA . PRO A 1 110 ? -11.834 23.492 -13.518 1.00 19.98 137 PRO A CA 1
ATOM 685 C C . PRO A 1 110 ? -11.445 23.903 -14.882 1.00 22.11 137 PRO A C 1
ATOM 686 O O . PRO A 1 110 ? -12.318 23.927 -15.788 1.00 21.33 137 PRO A O 1
ATOM 690 N N . SER A 1 111 ? -10.174 24.152 -15.108 1.00 19.95 138 SER A N 1
ATOM 691 C CA . SER A 1 111 ? -9.658 24.460 -16.421 1.00 20.97 138 SER A CA 1
ATOM 692 C C . SER A 1 111 ? -8.207 24.000 -16.556 1.00 22.00 138 SER A C 1
ATOM 693 O O . SER A 1 111 ? -7.581 23.653 -15.570 1.00 20.30 138 SER A O 1
ATOM 696 N N . LYS A 1 112 ? -7.705 23.964 -17.795 1.00 23.07 139 LYS A N 1
ATOM 697 C CA . LYS A 1 112 ? -6.236 23.774 -17.953 1.00 23.49 139 LYS A CA 1
ATOM 698 C C . LYS A 1 112 ? -5.514 24.921 -17.241 1.00 22.81 139 LYS A C 1
ATOM 699 O O . LYS A 1 112 ? -5.999 26.054 -17.133 1.00 21.88 139 LYS A O 1
ATOM 705 N N . GLY A 1 113 ? -4.300 24.585 -16.756 1.00 23.60 140 GLY A N 1
ATOM 706 C CA . GLY A 1 113 ? -3.494 25.539 -16.055 1.00 23.19 140 GLY A CA 1
ATOM 707 C C . GLY A 1 113 ? -2.349 26.101 -16.904 1.00 25.02 140 GLY A C 1
ATOM 708 O O . GLY A 1 113 ? -2.512 26.411 -18.099 1.00 23.82 140 GLY A O 1
ATOM 709 N N . VAL A 1 114 ? -1.253 26.452 -16.230 1.00 22.71 141 VAL A N 1
ATOM 710 C CA . VAL A 1 114 ? -0.074 27.017 -16.887 1.00 22.89 141 VAL A CA 1
ATOM 711 C C . VAL A 1 114 ? 1.126 26.236 -16.338 1.00 22.32 141 VAL A C 1
ATOM 712 O O . VAL A 1 114 ? 1.038 25.533 -15.338 1.00 20.15 141 VAL A O 1
ATOM 716 N N . ASP A 1 115 ? 2.248 26.337 -17.060 1.00 22.64 142 ASP A N 1
ATOM 717 C CA . ASP A 1 115 ? 3.420 25.603 -16.639 1.00 22.07 142 ASP A CA 1
ATOM 718 C C . ASP A 1 115 ? 3.136 24.155 -16.478 1.00 21.18 142 ASP A C 1
ATOM 719 O O . ASP A 1 115 ? 2.702 23.474 -17.463 1.00 23.50 142 ASP A O 1
ATOM 724 N N . SER A 1 116 ? 3.456 23.530 -15.324 1.00 20.47 143 SER A N 1
ATOM 725 C CA . SER A 1 116 ? 3.200 22.127 -15.106 1.00 20.64 143 SER A CA 1
ATOM 726 C C . SER A 1 116 ? 1.710 21.703 -15.326 1.00 23.21 143 SER A C 1
ATOM 727 O O . SER A 1 116 ? 1.438 20.508 -15.612 1.00 24.37 143 SER A O 1
ATOM 730 N N . GLY A 1 117 ? 0.820 22.683 -15.178 1.00 22.95 144 GLY A N 1
ATOM 731 C CA . GLY A 1 117 ? -0.637 22.472 -15.326 1.00 22.93 144 GLY A CA 1
ATOM 732 C C . GLY A 1 117 ? -1.179 22.702 -16.760 1.00 24.53 144 GLY A C 1
ATOM 733 O O . GLY A 1 117 ? -2.398 22.621 -16.996 1.00 21.93 144 GLY A O 1
ATOM 734 N N . ALA A 1 118 ? -0.312 22.968 -17.743 1.00 25.57 145 ALA A N 1
ATOM 735 C CA . ALA A 1 118 ? -0.792 23.484 -19.014 1.00 25.17 145 ALA A CA 1
ATOM 736 C C . ALA A 1 118 ? -1.687 22.465 -19.780 1.00 25.78 145 ALA A C 1
ATOM 737 O O . ALA A 1 118 ? -2.460 22.923 -20.576 1.00 28.83 145 ALA A O 1
ATOM 739 N N . ASN A 1 119 ? -1.520 21.207 -19.553 1.00 26.03 146 ASN A N 1
ATOM 740 C CA . ASN A 1 119 ? -2.291 20.178 -20.254 1.00 30.74 146 ASN A CA 1
ATOM 741 C C . ASN A 1 119 ? -3.175 19.382 -19.299 1.00 29.59 146 ASN A C 1
ATOM 742 O O . ASN A 1 119 ? -3.647 18.322 -19.696 1.00 32.14 146 ASN A O 1
ATOM 747 N N . THR A 1 120 ? -3.464 19.862 -18.050 1.00 26.28 147 THR A N 1
ATOM 748 C CA . THR A 1 120 ? -4.258 19.137 -17.090 1.00 25.65 147 THR A CA 1
ATOM 749 C C . THR A 1 120 ? -5.436 20.031 -16.694 1.00 23.43 147 THR A C 1
ATOM 750 O O . THR A 1 120 ? -5.277 21.171 -16.244 1.00 22.97 147 THR A O 1
ATOM 754 N N . VAL A 1 121 ? -6.622 19.523 -16.951 1.00 22.27 148 VAL A N 1
ATOM 755 C CA . VAL A 1 121 ? -7.810 20.206 -16.424 1.00 20.98 148 VAL A CA 1
ATOM 756 C C . VAL A 1 121 ? -7.957 19.986 -14.914 1.00 21.36 148 VAL A C 1
ATOM 757 O O . VAL A 1 121 ? -8.068 18.836 -14.406 1.00 23.12 148 VAL A O 1
ATOM 761 N N . GLY A 1 122 ? -8.012 21.099 -14.157 1.00 20.27 149 GLY A N 1
ATOM 762 C CA . GLY A 1 122 ? -8.211 21.005 -12.759 1.00 19.68 149 GLY A CA 1
ATOM 763 C C . GLY A 1 122 ? -8.269 22.344 -12.063 1.00 18.46 149 GLY A C 1
ATOM 764 O O . GLY A 1 122 ? -8.597 23.381 -12.673 1.00 19.51 149 GLY A O 1
ATOM 765 N N . PHE A 1 123 ? -7.890 22.319 -10.761 1.00 17.05 150 PHE A N 1
ATOM 766 C CA . PHE A 1 123 ? -7.779 23.524 -9.948 1.00 16.64 150 PHE A CA 1
ATOM 767 C C . PHE A 1 123 ? -6.436 23.536 -9.233 1.00 16.74 150 PHE A C 1
ATOM 768 O O . PHE A 1 123 ? -5.966 22.450 -8.797 1.00 17.68 150 PHE A O 1
ATOM 776 N N . ASP A 1 124 ? -5.887 24.761 -9.048 1.00 17.07 151 ASP A N 1
ATOM 777 C CA . ASP A 1 124 ? -4.930 24.882 -7.972 1.00 17.57 151 ASP A CA 1
ATOM 778 C C . ASP A 1 124 ? -5.541 25.602 -6.752 1.00 17.99 151 ASP A C 1
ATOM 779 O O . ASP A 1 124 ? -6.794 25.799 -6.697 1.00 16.85 151 ASP A O 1
ATOM 784 N N . CYS A 1 125 ? -4.702 25.805 -5.745 1.00 16.99 152 CYS A N 1
ATOM 785 C CA . CYS A 1 125 ? -5.247 26.231 -4.420 1.00 17.16 152 CYS A CA 1
ATOM 786 C C . CYS A 1 125 ? -6.103 27.526 -4.551 1.00 17.49 152 CYS A C 1
ATOM 787 O O . CYS A 1 125 ? -7.276 27.581 -4.104 1.00 17.20 152 CYS A O 1
ATOM 790 N N . SER A 1 126 ? -5.534 28.532 -5.174 1.00 16.56 153 SER A N 1
ATOM 791 C CA . SER A 1 126 ? -6.132 29.819 -5.357 1.00 16.84 153 SER A CA 1
ATOM 792 C C . SER A 1 126 ? -7.227 29.781 -6.438 1.00 15.16 153 SER A C 1
ATOM 793 O O . SER A 1 126 ? -8.246 30.523 -6.332 1.00 17.12 153 SER A O 1
ATOM 796 N N . GLY A 1 127 ? -7.095 28.908 -7.441 1.00 16.16 154 GLY A N 1
ATOM 797 C CA . GLY A 1 127 ? -8.107 28.743 -8.480 1.00 16.27 154 GLY A CA 1
ATOM 798 C C . GLY A 1 127 ? -9.379 28.262 -7.843 1.00 16.07 154 GLY A C 1
ATOM 799 O O . GLY A 1 127 ? -10.482 28.737 -8.176 1.00 16.59 154 GLY A O 1
ATOM 800 N N . LEU A 1 128 ? -9.266 27.300 -6.932 1.00 16.88 155 LEU A N 1
ATOM 801 C CA . LEU A 1 128 ? -10.469 26.709 -6.349 1.00 15.15 155 LEU A CA 1
ATOM 802 C C . LEU A 1 128 ? -11.253 27.756 -5.564 1.00 15.95 155 LEU A C 1
ATOM 803 O O . LEU A 1 128 ? -12.509 27.854 -5.667 1.00 17.03 155 LEU A O 1
ATOM 808 N N . VAL A 1 129 ? -10.547 28.469 -4.626 1.00 14.71 156 VAL A N 1
ATOM 809 C CA . VAL A 1 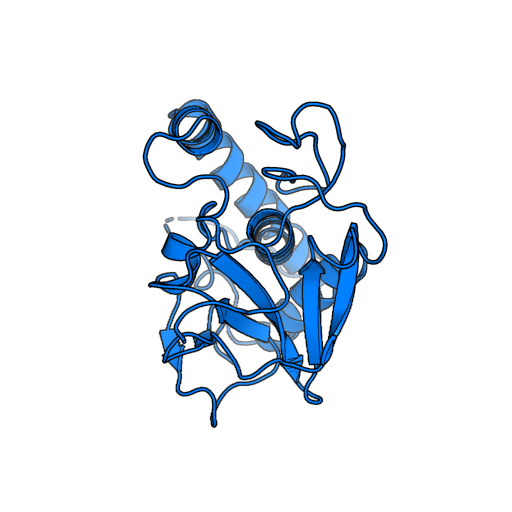129 ? -11.228 29.394 -3.756 1.00 15.66 156 VAL A CA 1
ATOM 810 C C . VAL A 1 129 ? -11.810 30.640 -4.523 1.00 15.23 156 VAL A C 1
ATOM 811 O O . VAL A 1 129 ? -12.894 31.152 -4.175 1.00 16.22 156 VAL A O 1
ATOM 815 N N . ARG A 1 130 ? -11.128 31.063 -5.610 1.00 16.04 157 ARG A N 1
ATOM 816 C CA . ARG A 1 130 ? -11.631 32.123 -6.468 1.00 16.38 157 ARG A CA 1
ATOM 817 C C . ARG A 1 130 ? -12.894 31.644 -7.180 1.00 16.82 157 ARG A C 1
ATOM 818 O O . ARG A 1 130 ? -13.891 32.422 -7.243 1.00 17.88 157 ARG A O 1
ATOM 826 N N . TYR A 1 131 ? -12.904 30.436 -7.718 1.00 16.13 158 TYR A N 1
ATOM 827 C CA . TYR A 1 131 ? -14.125 29.877 -8.298 1.00 16.30 158 TYR A CA 1
ATOM 828 C C . TYR A 1 131 ? -15.265 29.897 -7.272 1.00 16.39 158 TYR A C 1
ATOM 829 O O . TYR A 1 131 ? -16.409 30.216 -7.574 1.00 17.29 158 TYR A O 1
ATOM 838 N N . ALA A 1 132 ? -14.987 29.449 -6.033 1.00 15.84 159 ALA A N 1
ATOM 839 C CA . ALA A 1 132 ? -16.016 29.302 -5.000 1.00 15.65 159 ALA A CA 1
ATOM 840 C C . ALA A 1 132 ? -16.631 30.616 -4.660 1.00 16.37 159 ALA A C 1
ATOM 841 O O . ALA A 1 132 ? -17.858 30.755 -4.725 1.00 16.21 159 ALA A O 1
ATOM 843 N N . PHE A 1 133 ? -15.813 31.628 -4.431 1.00 16.09 160 PHE A N 1
ATOM 844 C CA . PHE A 1 133 ? -16.353 32.955 -4.042 1.00 16.62 160 PHE A CA 1
ATOM 845 C C . PHE A 1 133 ? -17.101 33.627 -5.133 1.00 16.22 160 PHE A C 1
ATOM 846 O O . PHE A 1 133 ? -18.055 34.312 -4.861 1.00 17.04 160 PHE A O 1
ATOM 854 N N . ALA A 1 134 ? -16.671 33.388 -6.374 1.00 17.27 161 ALA A N 1
ATOM 855 C CA . ALA A 1 134 ? -17.321 34.021 -7.516 1.00 16.95 161 ALA A CA 1
ATOM 856 C C . ALA A 1 134 ? -18.782 33.621 -7.626 1.00 18.57 161 ALA A C 1
ATOM 857 O O . ALA A 1 134 ? -19.616 34.459 -8.039 1.00 18.09 161 ALA A O 1
ATOM 859 N N . GLY A 1 135 ? -19.117 32.436 -7.095 1.00 18.03 162 GLY A N 1
ATOM 860 C CA . GLY A 1 135 ? -20.520 31.996 -7.080 1.00 18.47 162 GLY A CA 1
ATOM 861 C C . GLY A 1 135 ? -21.527 32.895 -6.374 1.00 18.61 162 GLY A C 1
ATOM 862 O O . GLY A 1 135 ? -22.741 32.858 -6.705 1.00 21.47 162 GLY A O 1
ATOM 863 N N . VAL A 1 136 ? -21.079 33.716 -5.433 1.00 18.67 163 VAL A N 1
ATOM 864 C CA . VAL A 1 136 ? -21.971 34.628 -4.684 1.00 18.43 163 VAL A CA 1
ATOM 865 C C . VAL A 1 136 ? -21.707 36.088 -5.098 1.00 19.90 163 VAL A C 1
ATOM 866 O O . VAL A 1 136 ? -22.172 37.034 -4.423 1.00 21.16 163 VAL A O 1
ATOM 870 N N . GLY A 1 137 ? -20.995 36.259 -6.207 1.00 18.40 164 GLY A N 1
ATOM 871 C CA . GLY A 1 137 ? -20.638 37.584 -6.747 1.00 18.66 164 GLY A CA 1
ATOM 872 C C . GLY A 1 137 ? -19.483 38.315 -6.110 1.00 21.13 164 GLY A C 1
ATOM 873 O O . GLY A 1 137 ? -19.383 39.557 -6.187 1.00 22.57 164 GLY A O 1
ATOM 874 N N . VAL A 1 138 ? -18.575 37.572 -5.439 1.00 20.57 165 VAL A N 1
ATOM 875 C CA . VAL A 1 138 ? -17.401 38.141 -4.837 1.00 19.49 165 VAL A CA 1
ATOM 876 C C . VAL A 1 138 ? -16.211 37.655 -5.656 1.00 20.22 165 VAL A C 1
ATOM 877 O O . VAL A 1 138 ? -15.946 36.401 -5.753 1.00 20.14 165 VAL A O 1
ATOM 881 N N . LEU A 1 139 ? -15.465 38.625 -6.201 1.00 19.78 166 LEU A N 1
ATOM 882 C CA . LEU A 1 139 ? -14.299 38.294 -7.020 1.00 20.03 166 LEU A CA 1
ATOM 883 C C . LEU A 1 139 ? -13.052 38.610 -6.177 1.00 20.98 166 LEU A C 1
ATOM 884 O O . LEU A 1 139 ? -12.711 39.801 -5.816 1.00 21.67 166 LEU A O 1
ATOM 889 N N . ILE A 1 140 ? -12.311 37.554 -5.859 1.00 18.95 167 ILE A N 1
ATOM 890 C CA . ILE A 1 140 ? -11.095 37.727 -5.156 1.00 19.17 167 ILE A CA 1
ATOM 891 C C . ILE A 1 140 ? -9.975 37.594 -6.232 1.00 17.92 167 ILE A C 1
ATOM 892 O O . ILE A 1 140 ? -10.154 37.044 -7.327 1.00 18.92 167 ILE A O 1
ATOM 897 N N . PRO A 1 141 ? -8.799 38.131 -5.883 1.00 20.42 168 PRO A N 1
ATOM 898 C CA . PRO A 1 141 ? -7.651 38.055 -6.805 1.00 21.12 168 PRO A CA 1
ATOM 899 C C . PRO A 1 141 ? -7.208 36.681 -7.181 1.00 21.46 168 PRO A C 1
ATOM 900 O O . PRO A 1 141 ? -7.515 35.709 -6.482 1.00 19.73 168 PRO A O 1
ATOM 904 N N . ARG A 1 142 ? -6.520 36.564 -8.290 1.00 20.68 169 ARG A N 1
ATOM 905 C CA . ARG A 1 142 ? -6.050 35.268 -8.749 1.00 18.81 169 ARG A CA 1
ATOM 906 C C . ARG A 1 142 ? -4.895 34.673 -7.969 1.00 19.58 169 ARG A C 1
ATOM 907 O O . ARG A 1 142 ? -4.864 33.452 -7.747 1.00 18.18 169 ARG A O 1
ATOM 915 N N . PHE A 1 143 ? -3.955 35.528 -7.520 1.00 19.60 170 PHE A N 1
ATOM 916 C CA . PHE A 1 143 ? -2.809 35.038 -6.827 1.00 19.61 170 PHE A CA 1
ATOM 917 C C . PHE A 1 143 ? -3.098 34.936 -5.329 1.00 17.51 170 PHE A C 1
ATOM 918 O O . PHE A 1 143 ? -3.631 35.902 -4.698 1.00 19.37 170 PHE A O 1
ATOM 926 N N . SER A 1 144 ? -2.685 33.813 -4.703 1.00 18.98 171 SER A N 1
ATOM 927 C CA . SER A 1 144 ? -2.880 33.572 -3.296 1.00 18.23 171 SER A CA 1
ATOM 928 C C . SER A 1 144 ? -2.363 34.729 -2.421 1.00 19.01 171 SER A C 1
ATOM 929 O O . SER A 1 144 ? -2.972 35.073 -1.449 1.00 19.92 171 SER A O 1
ATOM 932 N N . GLY A 1 145 ? -1.175 35.266 -2.789 1.00 19.90 172 GLY A N 1
ATOM 933 C CA . GLY A 1 145 ? -0.658 36.365 -1.986 1.00 21.36 172 GLY A CA 1
ATOM 934 C C . GLY A 1 145 ? -1.472 37.615 -1.985 1.00 21.90 172 GLY A C 1
ATOM 935 O O . GLY A 1 145 ? -1.438 38.398 -1.018 1.00 23.67 172 GLY A O 1
ATOM 936 N N . ASP A 1 146 ? -2.222 37.794 -3.069 1.00 21.57 173 ASP A N 1
ATOM 937 C CA . ASP A 1 146 ? -3.174 38.882 -3.199 1.00 20.91 173 ASP A CA 1
ATOM 938 C C . ASP A 1 146 ? -4.445 38.533 -2.436 1.00 20.66 173 ASP A C 1
ATOM 939 O O . ASP A 1 146 ? -4.994 39.373 -1.723 1.00 20.88 173 ASP A O 1
ATOM 944 N N . GLN A 1 147 ? -4.912 37.293 -2.574 1.00 19.17 174 GLN A N 1
ATOM 945 C CA . GLN A 1 147 ? -6.068 36.874 -1.802 1.00 20.44 174 GLN A CA 1
ATOM 946 C C . GLN A 1 147 ? -5.884 37.132 -0.318 1.00 18.78 174 GLN A C 1
ATOM 947 O O . GLN A 1 147 ? -6.842 37.450 0.401 1.00 20.42 174 GLN A O 1
ATOM 953 N N . TYR A 1 148 ? -4.665 36.933 0.198 1.00 18.62 175 TYR A N 1
ATOM 954 C CA . TYR A 1 148 ? -4.373 37.109 1.579 1.00 20.34 175 TYR A CA 1
ATOM 955 C C . TYR A 1 148 ? -4.803 38.505 2.045 1.00 21.18 175 TYR A C 1
ATOM 956 O O . TYR A 1 148 ? -5.225 38.686 3.195 1.00 21.52 175 TYR A O 1
ATOM 965 N N . ASN A 1 149 ? -4.707 39.455 1.131 1.00 24.11 176 ASN A N 1
ATOM 966 C CA . ASN A 1 149 ? -4.962 40.879 1.472 1.00 24.81 176 ASN A CA 1
ATOM 967 C C . ASN A 1 149 ? -6.294 41.377 1.009 1.00 25.99 176 ASN A C 1
ATOM 968 O O . ASN A 1 149 ? -6.578 42.606 1.070 1.00 26.82 176 ASN A O 1
ATOM 973 N N . ALA A 1 150 ? -7.170 40.465 0.618 1.00 25.21 177 ALA A N 1
ATOM 974 C CA . ALA A 1 150 ? -8.423 40.826 -0.031 1.00 25.71 177 ALA A CA 1
ATOM 975 C C . ALA A 1 150 ? -9.598 40.885 0.968 1.00 24.63 177 ALA A C 1
ATOM 976 O O . ALA A 1 150 ? -10.782 41.031 0.485 1.00 30.34 177 ALA A O 1
ATOM 978 N N . GLY A 1 151 ? -9.377 40.683 2.260 1.00 24.22 178 GLY A N 1
ATOM 979 C CA . GLY A 1 151 ? -10.426 40.800 3.215 1.00 24.95 178 GLY A CA 1
ATOM 980 C C . GLY A 1 151 ? -9.879 41.386 4.474 1.00 28.07 178 GLY A C 1
ATOM 981 O O . GLY A 1 151 ? -9.048 42.313 4.408 1.00 35.82 178 GLY A O 1
ATOM 982 N N . ARG A 1 152 ? -10.364 40.903 5.613 1.00 24.89 179 ARG A N 1
ATOM 983 C CA . ARG A 1 152 ? -9.964 41.429 6.909 1.00 24.98 179 ARG A CA 1
ATOM 984 C C . ARG A 1 152 ? -9.170 40.387 7.679 1.00 24.14 179 ARG A C 1
ATOM 985 O O . ARG A 1 152 ? -9.649 39.280 7.926 1.00 22.75 179 ARG A O 1
ATOM 993 N N . HIS A 1 153 ? -7.950 40.749 8.053 1.00 23.37 180 HIS A N 1
ATOM 994 C CA . HIS A 1 153 ? -7.077 39.849 8.748 1.00 23.64 180 HIS A CA 1
ATOM 995 C C . HIS A 1 153 ? -7.593 39.568 10.132 1.00 24.36 180 HIS A C 1
ATOM 996 O O . HIS A 1 153 ? -7.897 40.519 10.929 1.00 26.39 180 HIS A O 1
ATOM 1003 N N . VAL A 1 154 ? -7.696 38.320 10.504 1.00 24.00 181 VAL A N 1
ATOM 1004 C CA . VAL A 1 154 ? -8.192 37.874 11.784 1.00 26.25 181 VAL A CA 1
ATOM 1005 C C . VAL A 1 154 ? -7.180 36.903 12.387 1.00 28.28 181 VAL A C 1
ATOM 1006 O O . VAL A 1 154 ? -6.629 36.049 11.680 1.00 25.34 181 VAL A O 1
ATOM 1010 N N . PRO A 1 155 ? -6.896 36.995 13.706 1.00 28.42 182 PRO A N 1
ATOM 1011 C CA . PRO A 1 155 ? -6.038 36.023 14.402 1.00 28.77 182 PRO A CA 1
ATOM 1012 C C . PRO A 1 155 ? -6.556 34.626 14.265 1.00 28.41 182 PRO A C 1
ATOM 1013 O O . PRO A 1 155 ? -7.762 34.438 14.329 1.00 26.15 182 PRO A O 1
ATOM 1017 N N . PRO A 1 156 ? -5.702 33.670 13.948 1.00 25.61 183 PRO A N 1
ATOM 1018 C CA . PRO A 1 156 ? -6.203 32.298 13.757 1.00 27.08 183 PRO A CA 1
ATOM 1019 C C . PRO A 1 156 ? -7.064 31.726 14.862 1.00 28.32 183 PRO A C 1
ATOM 1020 O O . PRO A 1 156 ? -8.015 30.988 14.600 1.00 26.00 183 PRO A O 1
ATOM 1024 N N . ALA A 1 157 ? -6.808 32.125 16.115 1.00 28.22 184 ALA A N 1
ATOM 1025 C CA . ALA A 1 157 ? -7.678 31.704 17.228 1.00 29.68 184 ALA A CA 1
ATOM 1026 C C . ALA A 1 157 ? -9.147 32.120 17.091 1.00 30.19 184 ALA A C 1
ATOM 1027 O O . ALA A 1 157 ? -10.015 31.465 17.674 1.00 32.56 184 ALA A O 1
ATOM 1029 N N . GLU A 1 158 ? -9.389 33.169 16.323 1.00 27.39 185 GLU A N 1
ATOM 1030 C CA . GLU A 1 158 ? -10.711 33.748 16.113 1.00 28.40 185 GLU A CA 1
ATOM 1031 C C . GLU A 1 158 ? -11.292 33.340 14.722 1.00 25.28 185 GLU A C 1
ATOM 1032 O O . GLU A 1 158 ? -12.306 33.904 14.326 1.00 25.33 185 GLU A O 1
ATOM 1038 N N . ALA A 1 159 ? -10.638 32.394 14.065 1.00 23.35 186 ALA A N 1
ATOM 1039 C CA . ALA A 1 159 ? -11.093 31.986 12.662 1.00 22.03 186 ALA A CA 1
ATOM 1040 C C . ALA A 1 159 ? -12.464 31.350 12.775 1.00 24.64 186 ALA A C 1
ATOM 1041 O O . ALA A 1 159 ? -12.813 30.699 13.789 1.00 23.04 186 ALA A O 1
ATOM 1043 N N . LYS A 1 160 ? -13.250 31.523 11.732 1.00 22.86 187 LYS A N 1
ATOM 1044 C CA . LYS A 1 160 ? -14.511 30.742 11.643 1.00 22.87 187 LYS A CA 1
ATOM 1045 C C . LYS A 1 160 ? -14.739 30.238 10.250 1.00 20.45 187 LYS A C 1
ATOM 1046 O O . LYS A 1 160 ? -14.154 30.732 9.259 1.00 19.53 187 LYS A O 1
ATOM 1052 N N . ARG A 1 161 ? -15.710 29.325 10.177 1.00 20.65 188 ARG A N 1
ATOM 1053 C CA . ARG A 1 161 ? -16.117 28.715 8.907 1.00 20.17 188 ARG A CA 1
ATOM 1054 C C . ARG A 1 161 ? -16.304 29.751 7.824 1.00 19.16 188 ARG A C 1
ATOM 1055 O O . ARG A 1 161 ? -16.973 30.771 8.014 1.00 18.56 188 ARG A O 1
ATOM 1063 N N . GLY A 1 162 ? -15.634 29.563 6.699 1.00 17.53 189 GLY A N 1
ATOM 1064 C CA . GLY A 1 162 ? -15.611 30.483 5.612 1.00 16.95 189 GLY A CA 1
ATOM 1065 C C . GLY A 1 162 ? -14.342 31.300 5.409 1.00 16.84 189 GLY A C 1
ATOM 1066 O O . GLY A 1 162 ? -14.180 31.862 4.297 1.00 17.31 189 GLY A O 1
ATOM 1067 N N . ASP A 1 163 ? -13.548 31.428 6.465 1.00 17.94 190 ASP A N 1
ATOM 1068 C CA . ASP A 1 163 ? -12.323 32.168 6.312 1.00 17.67 190 ASP A CA 1
ATOM 1069 C C . ASP A 1 163 ? -11.354 31.432 5.376 1.00 17.85 190 ASP A C 1
ATOM 1070 O O . ASP A 1 163 ? -11.370 30.184 5.222 1.00 17.73 190 ASP A O 1
ATOM 1075 N N . LEU A 1 164 ? -10.457 32.223 4.775 1.00 17.56 191 LEU A N 1
ATOM 1076 C CA . LEU A 1 164 ? -9.348 31.644 3.997 1.00 17.56 191 LEU A CA 1
ATOM 1077 C C . LEU A 1 164 ? -8.106 31.559 4.878 1.00 18.09 191 LEU A C 1
ATOM 1078 O O . LEU A 1 164 ? -7.758 32.522 5.573 1.00 17.91 191 LEU A O 1
ATOM 1083 N N . ILE A 1 165 ? -7.422 30.399 4.812 1.00 17.30 19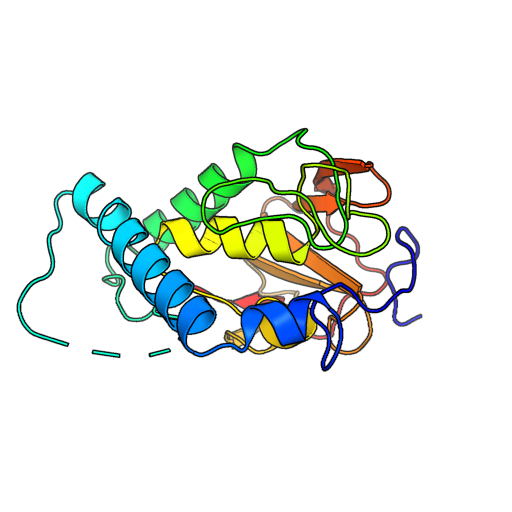2 ILE A N 1
ATOM 1084 C CA . ILE A 1 165 ? -6.190 30.071 5.549 1.00 16.39 192 ILE A CA 1
ATOM 1085 C C . ILE A 1 165 ? -5.025 30.037 4.506 1.00 18.52 192 ILE A C 1
ATOM 1086 O O . ILE A 1 165 ? -5.230 29.555 3.357 1.00 16.59 192 ILE A O 1
ATOM 1091 N N . PHE A 1 166 ? -3.926 30.689 4.866 1.00 17.37 193 PHE A N 1
ATOM 1092 C CA . PHE A 1 166 ? -2.763 30.833 3.997 1.00 17.05 193 PHE A CA 1
ATOM 1093 C C . PHE A 1 166 ? -1.470 30.305 4.610 1.00 19.13 193 PHE A C 1
ATOM 1094 O O . PHE A 1 166 ? -1.320 30.233 5.820 1.00 19.97 193 PHE A O 1
ATOM 1102 N N . TYR A 1 167 ? -0.630 29.840 3.691 1.00 17.90 194 TYR A N 1
ATOM 1103 C CA . TYR A 1 167 ? 0.699 29.234 3.985 1.00 18.73 194 TYR A CA 1
ATOM 1104 C C . TYR A 1 167 ? 1.732 29.894 3.132 1.00 18.75 194 TYR A C 1
ATOM 1105 O O . TYR A 1 167 ? 1.516 30.320 2.017 1.00 19.42 194 TYR A O 1
ATOM 1114 N N . GLY A 1 168 ? 2.961 29.951 3.692 1.00 19.44 195 GLY A N 1
ATOM 1115 C CA . GLY A 1 168 ? 4.068 30.509 2.971 1.00 20.86 195 GLY A CA 1
ATOM 1116 C C . GLY A 1 168 ? 4.260 31.974 3.253 1.00 22.41 195 GLY A C 1
ATOM 1117 O O . GLY A 1 168 ? 3.405 32.682 3.738 1.00 21.59 195 GLY A O 1
ATOM 1118 N N . PRO A 1 169 ? 5.460 32.482 2.952 1.00 23.39 196 PRO A N 1
ATOM 1119 C CA . PRO A 1 169 ? 5.639 33.960 3.039 1.00 23.17 196 PRO A CA 1
ATOM 1120 C C . PRO A 1 169 ? 4.601 34.735 2.288 1.00 23.02 196 PRO A C 1
ATOM 1121 O O . PRO A 1 169 ? 4.360 34.555 1.069 1.00 24.14 196 PRO A O 1
ATOM 1125 N N . GLY A 1 170 ? 3.946 35.632 3.039 1.00 23.12 197 GLY A N 1
ATOM 1126 C CA . GLY A 1 170 ? 2.917 36.500 2.538 1.00 24.26 197 GLY A CA 1
ATOM 1127 C C . GLY A 1 170 ? 1.659 35.734 1.979 1.00 22.26 197 GLY A C 1
ATOM 1128 O O . GLY A 1 170 ? 0.936 36.310 1.180 1.00 23.56 197 GLY A O 1
ATOM 1129 N N . GLY A 1 171 ? 1.536 34.486 2.406 1.00 22.32 198 GLY A N 1
ATOM 1130 C CA . GLY A 1 171 ? 0.511 33.582 1.864 1.00 21.17 198 GLY A CA 1
ATOM 1131 C C . GLY A 1 171 ? 0.751 33.195 0.418 1.00 21.53 198 GLY A C 1
ATOM 1132 O O . GLY A 1 171 ? -0.191 32.808 -0.320 1.00 20.06 198 GLY A O 1
ATOM 1133 N N . GLY A 1 172 ? 1.985 33.267 -0.071 1.00 20.75 199 GLY A N 1
ATOM 1134 C CA . GLY A 1 172 ? 2.228 32.938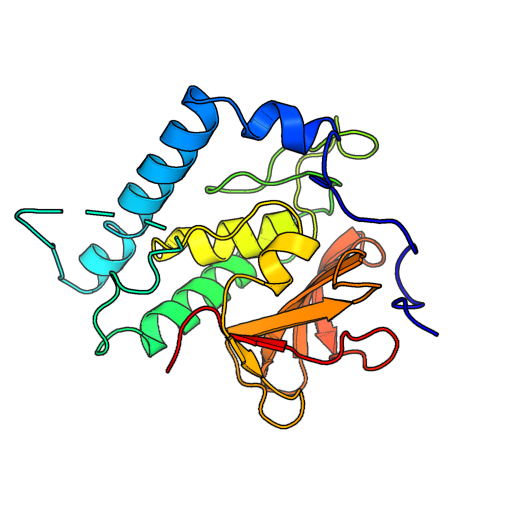 -1.410 1.00 21.36 199 GLY A CA 1
ATOM 1135 C C . GLY A 1 172 ? 2.251 31.467 -1.816 1.00 19.15 199 GLY A C 1
ATOM 1136 O O . GLY A 1 172 ? 2.180 31.179 -3.011 1.00 19.69 199 GLY A O 1
ATOM 1137 N N . GLN A 1 173 ? 2.335 30.551 -0.890 1.00 19.57 200 GLN A N 1
ATOM 1138 C CA . GLN A 1 173 ? 2.470 29.160 -1.222 1.00 18.22 200 GLN A CA 1
ATOM 1139 C C . GLN A 1 173 ? 1.110 28.439 -1.460 1.00 18.74 200 GLN A C 1
ATOM 1140 O O . GLN A 1 173 ? 0.956 27.570 -2.335 1.00 18.71 200 GLN A O 1
ATOM 1146 N N . HIS A 1 174 ? 0.173 28.718 -0.574 1.00 18.13 201 HIS A N 1
ATOM 1147 C CA . HIS A 1 174 ? -1.021 27.863 -0.491 1.00 16.46 201 HIS A CA 1
ATOM 1148 C C . HIS A 1 174 ? -2.140 28.647 0.195 1.00 18.13 201 HIS A C 1
ATOM 1149 O O . HIS A 1 174 ? -1.897 29.443 1.105 1.00 18.13 201 HIS A O 1
ATOM 1156 N N . VAL A 1 175 ? -3.380 28.316 -0.218 1.00 16.15 202 VAL A N 1
ATOM 1157 C CA . VAL A 1 175 ? -4.572 28.907 0.388 1.00 15.32 202 VAL A CA 1
ATOM 1158 C C . VAL A 1 175 ? -5.627 27.783 0.444 1.00 16.79 202 VAL A C 1
ATOM 1159 O O . VAL A 1 175 ? -5.700 26.896 -0.416 1.00 17.98 202 VAL A O 1
ATOM 1163 N N . THR A 1 176 ? -6.380 27.809 1.558 1.00 16.12 203 THR A N 1
ATOM 1164 C CA . THR A 1 176 ? -7.413 26.800 1.844 1.00 16.44 203 THR A CA 1
ATOM 1165 C C . THR A 1 176 ? -8.641 27.511 2.395 1.00 16.18 203 THR A C 1
ATOM 1166 O O . THR A 1 176 ? -8.612 28.679 2.803 1.00 16.35 203 THR A O 1
ATOM 1170 N N . LEU A 1 177 ? -9.794 26.819 2.340 1.00 15.51 204 LEU A N 1
ATOM 1171 C CA . LEU A 1 177 ? -11.078 27.333 2.826 1.00 15.97 204 LEU A CA 1
ATOM 1172 C C . LEU A 1 177 ? -11.446 26.642 4.161 1.00 15.26 204 LEU A C 1
ATOM 1173 O O . LEU A 1 177 ? -11.602 25.377 4.219 1.00 17.14 204 LEU A O 1
ATOM 1178 N N . TYR A 1 178 ? -11.437 27.395 5.234 1.00 15.70 205 TYR A N 1
ATOM 1179 C CA . TYR A 1 178 ? -11.679 26.812 6.547 1.00 15.17 205 TYR A CA 1
ATOM 1180 C C . TYR A 1 178 ? -13.180 26.429 6.667 1.00 16.01 205 TYR A C 1
ATOM 1181 O O . TYR A 1 178 ? -14.052 27.236 6.318 1.00 17.65 205 TYR A O 1
ATOM 1190 N N . LEU A 1 179 ? -13.423 25.208 7.117 1.00 16.34 206 LEU A N 1
ATOM 1191 C CA . LEU A 1 179 ? -14.784 24.720 7.262 1.00 15.75 206 LEU A CA 1
ATOM 1192 C C . LEU A 1 179 ? -15.322 24.881 8.659 1.00 18.01 206 LEU A C 1
ATOM 1193 O O . LEU A 1 179 ? -16.454 24.465 8.928 1.00 19.57 206 LEU A O 1
ATOM 1198 N N 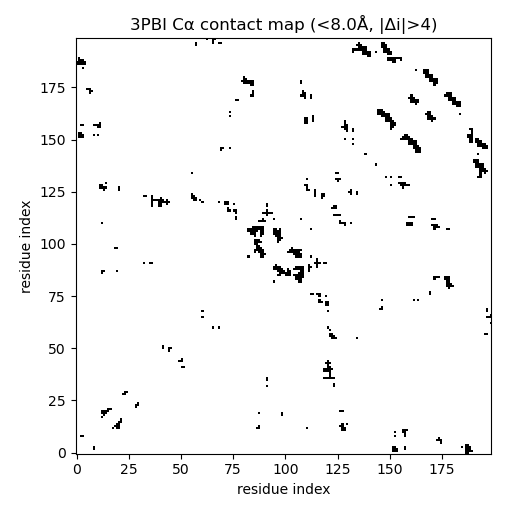. GLY A 1 180 ? -14.491 25.351 9.582 1.00 18.97 207 GLY A N 1
ATOM 1199 C CA . GLY A 1 180 ? -14.697 25.012 11.013 1.00 19.22 207 GLY A CA 1
ATOM 1200 C C . GLY A 1 180 ? -14.338 23.564 11.247 1.00 19.72 207 GLY A C 1
ATOM 1201 O O . GLY A 1 180 ? -13.861 22.884 10.381 1.00 19.35 207 GLY A O 1
ATOM 1202 N N . ASN A 1 181 ? -14.701 23.041 12.393 1.00 21.98 208 ASN A N 1
ATOM 1203 C CA . ASN A 1 181 ? -14.564 21.610 12.639 1.00 22.47 208 ASN A CA 1
ATOM 1204 C C . ASN A 1 181 ? -13.043 21.163 12.562 1.00 22.28 208 ASN A C 1
ATOM 1205 O O . ASN A 1 181 ? -12.818 19.977 12.243 1.00 22.81 208 ASN A O 1
ATOM 1210 N N . GLY A 1 182 ? -12.086 22.089 12.742 1.00 21.24 209 GLY A N 1
ATOM 1211 C CA . GLY A 1 182 ? -10.677 21.842 12.487 1.00 21.94 209 GLY A CA 1
ATOM 1212 C C . GLY A 1 182 ? -10.280 21.303 11.106 1.00 20.33 209 GLY A C 1
ATOM 1213 O O . GLY A 1 182 ? -9.260 20.651 10.958 1.00 20.54 209 GLY A O 1
ATOM 1214 N N . GLN A 1 183 ? -11.081 21.640 10.087 1.00 18.44 210 GLN A N 1
ATOM 1215 C CA . GLN A 1 183 ? -10.914 21.121 8.721 1.00 17.84 210 GLN A CA 1
ATOM 1216 C C . GLN A 1 183 ? -10.861 22.260 7.742 1.00 18.09 210 GLN A C 1
ATOM 1217 O O . GLN A 1 183 ? -11.377 23.341 7.963 1.00 17.73 210 GLN A O 1
ATOM 1223 N N . MET A 1 184 ? -10.185 21.980 6.603 1.00 18.06 211 MET A N 1
ATOM 1224 C CA . MET A 1 184 ? -10.068 22.926 5.519 1.00 18.51 211 MET A CA 1
ATOM 1225 C C . MET A 1 184 ? -10.220 22.198 4.198 1.00 19.01 211 MET A C 1
ATOM 1226 O O . MET A 1 184 ? -9.727 21.070 4.040 1.00 19.67 211 MET A O 1
ATOM 1231 N N . LEU A 1 185 ? -10.878 22.855 3.247 1.00 18.00 212 LEU A N 1
ATOM 1232 C CA . LEU A 1 185 ? -11.072 22.349 1.883 1.00 17.62 212 LEU A CA 1
ATOM 1233 C C . LEU A 1 185 ? -9.957 22.972 1.026 1.00 17.19 212 LEU A C 1
ATOM 1234 O O . LEU A 1 185 ? -9.704 24.196 1.130 1.00 18.38 212 LEU A O 1
ATOM 1239 N N . GLU A 1 186 ? -9.235 22.156 0.257 1.00 17.27 213 GLU A N 1
ATOM 1240 C CA . GLU A 1 186 ? -8.089 22.656 -0.456 1.00 18.37 213 GLU A CA 1
ATOM 1241 C C . GLU A 1 186 ? -7.880 21.898 -1.757 1.00 17.90 213 GLU A C 1
ATOM 1242 O O . GLU A 1 186 ? -8.132 20.699 -1.830 1.00 17.79 213 GLU A O 1
ATOM 1248 N N . ALA A 1 187 ? -7.397 22.577 -2.775 1.00 17.03 214 ALA A N 1
ATOM 1249 C CA . ALA A 1 187 ? -6.804 21.930 -3.948 1.00 17.20 214 ALA A CA 1
ATOM 1250 C C . ALA A 1 187 ? -5.310 21.715 -3.588 1.00 18.35 214 ALA A C 1
ATOM 1251 O O . ALA A 1 187 ? -4.497 22.650 -3.558 1.00 18.38 214 ALA A O 1
ATOM 1253 N N . SER A 1 188 ? -4.994 20.434 -3.332 1.00 19.04 215 SER A N 1
ATOM 1254 C CA . SER A 1 188 ? -3.713 20.068 -2.753 1.00 19.71 215 SER A CA 1
ATOM 1255 C C . SER A 1 188 ? -2.775 19.392 -3.757 1.00 20.56 215 SER A C 1
ATOM 1256 O O . SER A 1 188 ? -3.141 18.393 -4.349 1.00 20.12 215 SER A O 1
ATOM 1259 N N . GLY A 1 189 ? -1.582 19.962 -3.925 1.00 21.57 216 GLY A N 1
ATOM 1260 C CA . GLY A 1 189 ? -0.589 19.359 -4.751 1.00 24.47 216 GLY A CA 1
ATOM 1261 C C . GLY A 1 189 ? -0.117 18.031 -4.192 1.00 24.53 216 GLY A C 1
ATOM 1262 O O . GLY A 1 189 ? 0.202 17.101 -4.981 1.00 26.88 216 GLY A O 1
ATOM 1263 N N . SER A 1 190 ? -0.122 17.878 -2.870 1.00 24.21 217 SER A N 1
ATOM 1264 C CA . SER A 1 190 ? 0.295 16.557 -2.347 1.00 23.32 217 SER A CA 1
ATOM 1265 C C . SER A 1 190 ? -0.747 15.472 -2.535 1.00 24.87 217 SER A C 1
ATOM 1266 O O . SER A 1 190 ? -0.429 14.311 -2.778 1.00 26.07 217 SER A O 1
ATOM 1269 N N . ALA A 1 191 ? -2.029 15.785 -2.348 1.00 23.27 218 ALA A N 1
ATOM 1270 C CA . ALA A 1 191 ? -3.113 14.879 -2.616 1.00 24.11 218 ALA A CA 1
ATOM 1271 C C . ALA A 1 191 ? -3.333 14.613 -4.102 1.00 24.32 218 ALA A C 1
ATOM 1272 O O . ALA A 1 191 ? -3.919 13.618 -4.427 1.00 24.14 218 ALA A O 1
ATOM 1274 N N . GLY A 1 192 ? -3.005 15.589 -4.922 1.00 21.34 219 GLY A N 1
ATOM 1275 C CA . GLY A 1 192 ? -3.275 15.635 -6.357 1.00 22.39 219 GLY A CA 1
ATOM 1276 C C . GLY A 1 192 ? -4.670 15.971 -6.834 1.00 20.94 219 GLY A C 1
ATOM 1277 O O . GLY A 1 192 ? -5.047 15.686 -7.968 1.00 20.14 219 GLY A O 1
ATOM 1278 N N . LYS A 1 193 ? -5.441 16.562 -5.879 1.00 22.01 220 LYS A N 1
ATOM 1279 C CA . LYS A 1 193 ? -6.864 16.735 -6.056 1.00 20.42 220 LYS A CA 1
ATOM 1280 C C . LYS A 1 193 ? -7.415 17.681 -4.992 1.00 20.18 220 LYS A C 1
ATOM 1281 O O . LYS A 1 193 ? -6.767 17.982 -3.959 1.00 19.96 220 LYS A O 1
ATOM 1287 N N . VAL A 1 194 ? -8.638 18.118 -5.279 1.00 18.66 221 VAL A N 1
ATOM 1288 C CA . VAL A 1 194 ? -9.442 18.799 -4.277 1.00 16.46 221 VAL A CA 1
ATOM 1289 C C . VAL A 1 194 ? -9.847 17.830 -3.164 1.00 18.77 221 VAL A C 1
ATOM 1290 O O . VAL A 1 194 ? -10.414 16.783 -3.418 1.00 18.38 221 VAL A O 1
ATOM 1294 N N . THR A 1 195 ? -9.602 18.225 -1.927 1.00 17.79 222 THR A N 1
ATOM 1295 C CA . THR A 1 195 ? -9.790 17.355 -0.758 1.00 18.75 222 THR A CA 1
ATOM 1296 C C . THR A 1 195 ? -10.166 18.162 0.479 1.00 20.44 222 THR A C 1
ATOM 1297 O O . THR A 1 195 ? -10.093 19.422 0.463 1.00 18.36 222 THR A O 1
ATOM 1301 N N . VAL A 1 196 ? -10.601 17.477 1.554 1.00 18.39 223 VAL A N 1
ATOM 1302 C CA . VAL A 1 196 ? -10.754 18.066 2.856 1.00 19.25 223 VAL A CA 1
ATOM 1303 C C . VAL A 1 196 ? -9.700 17.460 3.743 1.00 21.85 223 VAL A C 1
ATOM 1304 O O . VAL A 1 196 ? -9.573 16.223 3.792 1.00 21.69 223 VAL A O 1
ATOM 1308 N N . SER A 1 197 ? -9.020 18.314 4.491 1.00 20.86 224 SER A N 1
ATOM 1309 C CA . SER A 1 197 ? -7.920 17.910 5.354 1.00 20.98 224 SER A CA 1
ATOM 1310 C C . SER A 1 197 ? -7.982 18.569 6.723 1.00 21.37 224 SER A C 1
ATOM 1311 O O . SER A 1 197 ? -8.596 19.643 6.889 1.00 19.69 224 SER A O 1
ATOM 1314 N N . PRO A 1 198 ? -7.377 17.974 7.728 1.00 19.96 225 PRO A N 1
ATOM 1315 C CA . PRO A 1 198 ? -7.182 18.681 8.974 1.00 20.34 225 PRO A CA 1
ATOM 1316 C C . PRO A 1 198 ? -6.415 19.981 8.734 1.00 19.73 225 PRO A C 1
ATOM 1317 O O . PRO A 1 198 ? -5.452 20.059 7.895 1.00 22.52 225 PRO A O 1
ATOM 1321 N N . VAL A 1 199 ? -6.762 21.035 9.471 1.00 20.41 226 VAL A N 1
ATOM 1322 C CA . VAL A 1 199 ? -5.975 22.263 9.421 1.00 20.47 226 VAL A CA 1
ATOM 1323 C C . VAL A 1 199 ? -4.536 21.975 9.864 1.00 22.55 226 VAL A C 1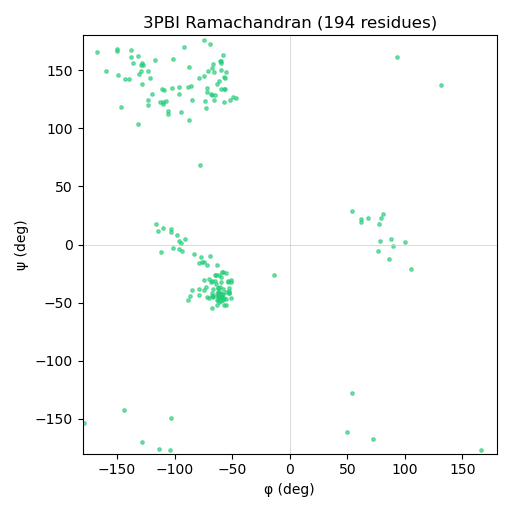
ATOM 1324 O O . VAL A 1 199 ? -4.330 21.273 10.842 1.00 22.33 226 VAL A O 1
ATOM 1328 N N . ARG A 1 200 ? -3.583 22.481 9.114 1.00 21.40 227 ARG A N 1
ATOM 1329 C CA . ARG A 1 200 ? -2.133 22.331 9.456 1.00 21.16 227 ARG A CA 1
ATOM 1330 C C . ARG A 1 200 ? -1.601 23.614 10.060 1.00 22.26 227 ARG A C 1
ATOM 1331 O O . ARG A 1 200 ? -1.779 24.692 9.536 1.00 22.74 227 ARG A O 1
ATOM 1339 N N . LYS A 1 201 ? -0.841 23.505 11.152 1.00 24.58 228 LYS A N 1
ATOM 1340 C CA . LYS A 1 201 ? -0.300 24.701 11.813 1.00 24.65 228 LYS A CA 1
ATOM 1341 C C . LYS A 1 201 ? 1.027 25.193 11.168 1.00 21.13 228 LYS A C 1
ATOM 1342 O O . LYS A 1 201 ? 1.229 26.384 10.968 1.00 22.39 228 LYS A O 1
ATOM 1348 N N . ALA A 1 202 ? 1.870 24.226 10.789 1.00 24.43 229 ALA A N 1
ATOM 1349 C CA . ALA A 1 202 ? 3.211 24.542 10.301 1.00 24.18 229 ALA A CA 1
ATOM 1350 C C . ALA A 1 202 ? 3.119 25.332 8.950 1.00 23.75 229 ALA A C 1
ATOM 1351 O O . ALA A 1 202 ? 2.450 24.843 7.990 1.00 21.35 229 ALA A O 1
ATOM 1353 N N . GLY A 1 203 ? 3.705 26.505 8.858 1.00 22.07 230 GLY A N 1
ATOM 1354 C CA . GLY A 1 203 ? 3.736 27.313 7.685 1.00 23.07 230 GLY A CA 1
ATOM 1355 C C . GLY A 1 203 ? 2.595 28.298 7.507 1.00 21.93 230 GLY A C 1
ATOM 1356 O O . GLY A 1 203 ? 2.605 29.099 6.610 1.00 22.43 230 GLY A O 1
ATOM 1357 N N . MET A 1 204 ? 1.651 28.282 8.464 1.00 21.55 231 MET A N 1
ATOM 1358 C CA . MET A 1 204 ? 0.572 29.245 8.403 1.00 22.89 231 MET A CA 1
ATOM 1359 C C . MET A 1 204 ? 1.054 30.662 8.525 1.00 24.30 231 MET A C 1
ATOM 1360 O O . MET A 1 204 ? 1.966 30.972 9.329 1.00 24.63 231 MET A O 1
ATOM 1365 N N . THR A 1 205 ? 0.480 31.549 7.715 1.00 22.08 232 THR A N 1
ATOM 1366 C CA . THR A 1 205 ? 0.622 32.985 7.869 1.00 22.63 232 THR A CA 1
ATOM 1367 C C . THR A 1 205 ? 0.131 33.506 9.275 1.00 21.92 232 THR A C 1
ATOM 1368 O O . THR A 1 205 ? -0.523 32.809 10.014 1.00 21.29 232 THR A O 1
ATOM 1372 N N . PRO A 1 206 ? 0.537 34.728 9.624 1.00 23.96 233 PRO A N 1
ATOM 1373 C CA . PRO A 1 206 ? 0.079 35.289 10.936 1.00 24.99 233 PRO A CA 1
ATOM 1374 C C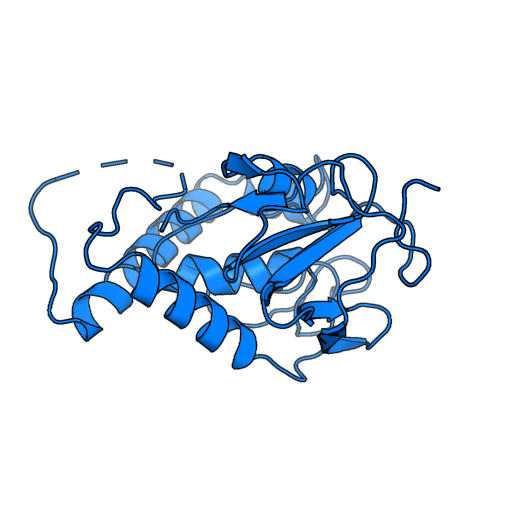 . PRO A 1 206 ? -1.425 35.427 11.109 1.00 24.65 233 PRO A C 1
ATOM 1375 O O . PRO A 1 206 ? -1.921 35.267 12.231 1.00 25.35 233 PRO A O 1
ATOM 1379 N N . PHE A 1 207 ? -2.145 35.610 9.989 1.00 22.41 234 PHE A N 1
ATOM 1380 C CA . PHE A 1 207 ? -3.595 35.860 10.050 1.00 20.79 234 PHE A CA 1
ATOM 1381 C C . PHE A 1 207 ? -4.315 34.880 9.111 1.00 21.49 234 PHE A C 1
ATOM 1382 O O . PHE A 1 207 ? -3.652 34.348 8.215 1.00 20.78 234 PHE A O 1
ATOM 1390 N N . VAL A 1 208 ? -5.593 34.642 9.426 1.00 21.00 235 VAL A N 1
ATOM 1391 C CA . VAL A 1 208 ? -6.518 34.226 8.357 1.00 19.64 235 VAL A CA 1
ATOM 1392 C C . VAL A 1 208 ? -7.198 35.406 7.749 1.00 18.90 235 VAL A C 1
ATOM 1393 O O . VAL A 1 208 ? -7.141 36.539 8.240 1.00 20.33 235 VAL A O 1
ATOM 1397 N N . THR A 1 209 ? -7.906 35.224 6.639 1.00 19.10 236 THR A N 1
ATOM 1398 C CA . THR A 1 209 ? -8.549 36.311 5.956 1.00 19.82 236 THR A CA 1
ATOM 1399 C C . THR A 1 209 ? -10.072 36.031 5.819 1.00 19.66 236 THR A C 1
ATOM 1400 O O . THR A 1 209 ? -10.511 35.058 5.237 1.00 19.20 236 THR A O 1
ATOM 1404 N N . ARG A 1 210 ? -10.849 36.991 6.320 1.00 20.68 237 ARG A N 1
ATOM 1405 C CA . ARG A 1 210 ? -12.301 36.957 6.253 1.00 19.43 237 ARG A CA 1
ATOM 1406 C C . ARG A 1 210 ? -12.773 37.727 5.041 1.00 20.74 237 ARG A C 1
ATOM 1407 O O . ARG A 1 210 ? -12.607 38.967 4.943 1.00 21.77 237 ARG A O 1
ATOM 1415 N N . ILE A 1 211 ? -13.365 37.049 4.085 1.00 19.45 238 ILE A N 1
ATOM 1416 C CA . ILE A 1 211 ? -13.806 37.617 2.848 1.00 18.67 238 ILE A CA 1
ATOM 1417 C C . ILE A 1 211 ? -15.240 38.176 2.939 1.00 20.39 238 ILE A C 1
ATOM 1418 O O . ILE A 1 211 ? -15.559 39.278 2.364 1.00 21.73 238 ILE A O 1
ATOM 1423 N N . ILE A 1 212 ? -16.088 37.344 3.493 1.00 19.44 239 ILE A N 1
ATOM 1424 C CA . ILE A 1 212 ? -17.493 37.702 3.865 1.00 20.71 239 ILE A CA 1
ATOM 1425 C C . ILE A 1 212 ? -17.720 37.766 5.349 1.00 22.10 239 ILE A C 1
ATOM 1426 O O . ILE A 1 212 ? -17.487 36.787 6.079 1.00 20.98 239 ILE A O 1
ATOM 1431 N N . GLU A 1 213 ? -18.171 38.923 5.827 1.00 22.22 240 GLU A N 1
ATOM 1432 C CA . GLU A 1 213 ? -18.324 39.096 7.256 1.00 22.10 240 GLU A CA 1
ATOM 1433 C C . GLU A 1 213 ? -19.705 38.543 7.592 1.00 22.46 240 GLU A C 1
ATOM 1434 O O . GLU A 1 213 ? -20.692 38.872 6.962 1.00 21.96 240 GLU A O 1
ATOM 1440 N N . TYR A 1 214 ? -19.737 37.802 8.670 1.00 23.24 241 TYR A N 1
ATOM 1441 C CA . TYR A 1 214 ? -21.004 37.357 9.327 1.00 23.14 241 TYR A CA 1
ATOM 1442 C C . TYR A 1 214 ? -20.796 37.083 10.770 1.00 26.84 241 TYR A C 1
ATOM 1443 O O . TYR A 1 214 ? -21.813 37.042 11.540 1.00 26.46 241 TYR A O 1
#

B-factor: mean 26.63, std 10.02, range [14.71, 68.0]

Radius of gyration: 15.72 Å; Cα contacts (8 Å, |Δi|>4): 451; chains: 1; bounding box: 46×37×39 Å

Foldseek 3Di:
DQFDPLADQDQAPLPPPDPLVVVCVDPVNVVVLLVLLVVLLQVQCVVVVDHDDDDCCLVVDPPVCLVVLLVQLVVQLVVFFFFFDAGQFADLAATQQGPDRRNPGTGDAFQRSSQNSNSNNSNGFDRFQLRNQVQADWAAPVPDDQQWKWAFGVSSRPHIWGDHPPQKTWGNGPNVRTTDIDGDDDPRTDRTIGHNGDD

Solvent-accessible surface area: 9186 Å² total; per-residue (Å²): 126,112,80,1,106,74,16,85,58,104,85,5,0,8,15,124,64,32,64,20,23,96,63,49,77,55,167,141,31,66,60,112,14,62,98,16,6,68,73,18,7,175,109,5,9,32,71,64,71,47,120,111,66,79,193,74,15,27,118,132,7,45,155,91,13,2,176,81,0,4,73,69,1,14,177,34,0,26,79,24,92,45,30,67,56,2,45,3,0,19,53,18,127,9,48,33,118,12,28,94,103,2,45,131,54,78,0,0,2,4,0,3,0,0,31,10,0,2,0,0,4,6,0,39,0,44,23,24,0,10,73,0,19,100,25,36,118,68,2,54,55,105,110,28,69,82,6,2,0,4,0,0,3,58,50,0,4,11,5,0,0,0,34,20,13,131,43,60,0,4,3,0,2,32,79,49,37,93,1,24,55,17,103,26,49,154,57,8,40,8,103,78,2,0,19,11,7,64,89

Sequence (199 aa):
GQWDPTLPALVSAGAPGDPLAVANASLQATAQATQTTLDLGRRQFLGGLGINLGGPTGASSRIPRANARQAVEYVIRRAGSQMMGVPYSWGGGSLQGPSKGVDSGANTVGFDCSGLVRYAFAGVGVLIPRFSGDQYNAGRHVPPAEAKRGDLIFYGPGGGQHVTLYLGNGQMLEASGSAGKVTVSPVRKAGMTPFVTRIIEY

InterPro domains:
  IPR000064 Endopeptidase, NLPC/P60 domain [PF00877] (124-238)
  IPR000064 Endopeptidase, NLPC/P60 domain [PS51935] (109-241)
  IPR038765 Papain-like cysteine peptidase superfamily [SSF54001] (108-232)
  IPR049729 Peptidoglycan endopeptidase RipB [NF033742] (32-241)
  IPR051794 Peptidoglycan endopeptidase RipA/RipB-like [PTHR47359] (62-238)

Nearest PDB structures (foldseek):
  3pbi-assembly1_A  TM=1.005E+00  e=3.554E-42  Mycobacterium tuberculosis
  2xiv-assembly1_A  TM=8.572E-01  e=1.755E-25  Mycobacterium tuberculosis H37Rv
  4q4n-assembly1_A  TM=8.577E-01  e=1.992E-25  Mycobacterium tuberculosis
  4q4g-assembly1_X  TM=8.569E-01  e=2.565E-25  Mycobacterium tuberculosis
  4q4t-assembly1_A  TM=8.575E-01  e=8.003E-25  Mycobacterium tuberculosis H37Rv

Secondary structure (DSSP, 8-state):
--S-TTS-----TT-TTSHHHHHHHSHHHHHHHHHHHHHHHHHHHHHTT--------GGGS-GGGHHHHHHHHHHHHHHTTTPBB-TT---SSS-EE-SGGGTT-EEB-HHHHHHHHHHTTT----SSHHHHTTSSEEE-GGG--TT-EEEESGGG-SEEEEEEETTEEEEEETTTTEEEEEEPP-TTB-S-EEESS--

Organism: Mycobacterium tuberculosis (strain ATCC 25618 / H37Rv) (NCBI:txid83332)

CATH classification: 3.90.1720.10